Protein AF-A0A8J3SSI9-F1 (afdb_monomer)

Secondary structure (DSSP, 8-state):
--HHHHHHHHHHHHHHH-----HHHHHHHHHHHTTS-HHHHHHHHHHHHHH--SPP-HHHHHHHHHHHHHHHHHHSPPPPP-TT-HHHHHHHHHHHHHHHHTT-S---TTSS-TT-PPPHHHHHHH----HHHHHHHTS----TTT-PPTTPPPB-TTSPBPSS-SS-HHHHHHHHHHHHT-

Structure (mmCIF, N/CA/C/O backbone):
data_AF-A0A8J3SSI9-F1
#
_entry.id   AF-A0A8J3SSI9-F1
#
loop_
_atom_site.group_PDB
_atom_site.id
_atom_site.type_symbol
_atom_site.label_atom_id
_atom_site.label_alt_id
_atom_site.label_comp_id
_atom_site.label_asym_id
_atom_site.label_entity_id
_atom_site.label_seq_id
_atom_site.pdbx_PDB_ins_code
_atom_site.Cartn_x
_atom_site.Cartn_y
_atom_site.Cartn_z
_atom_site.occupancy
_atom_site.B_iso_or_equiv
_atom_site.auth_seq_id
_atom_site.auth_comp_id
_atom_site.auth_asym_id
_atom_site.auth_atom_id
_atom_site.pdbx_PDB_model_num
ATOM 1 N N . MET A 1 1 ? 4.400 -6.099 3.832 1.00 95.19 1 MET A N 1
ATOM 2 C CA . MET A 1 1 ? 4.621 -5.031 4.823 1.00 95.19 1 MET A CA 1
ATOM 3 C C . MET A 1 1 ? 5.329 -5.614 6.036 1.00 95.19 1 MET A C 1
ATOM 5 O O . MET A 1 1 ? 5.269 -6.827 6.204 1.00 95.19 1 MET A O 1
ATOM 9 N N . THR A 1 2 ? 6.010 -4.805 6.843 1.00 98.06 2 THR A N 1
ATOM 10 C CA . THR A 1 2 ? 6.644 -5.235 8.101 1.00 98.06 2 THR A CA 1
ATOM 11 C C . THR A 1 2 ? 5.619 -5.375 9.235 1.00 98.06 2 THR A C 1
ATOM 13 O O . THR A 1 2 ? 4.424 -5.106 9.054 1.00 98.06 2 THR A O 1
ATOM 16 N N . ILE A 1 3 ? 6.063 -5.849 10.404 1.00 97.38 3 ILE A N 1
ATOM 17 C CA . ILE A 1 3 ? 5.213 -5.930 11.602 1.00 97.38 3 ILE A CA 1
ATOM 18 C C . ILE A 1 3 ? 4.846 -4.519 12.076 1.00 97.38 3 ILE A C 1
ATOM 20 O O . ILE A 1 3 ? 3.685 -4.267 12.385 1.00 97.38 3 ILE A O 1
ATOM 24 N N . GLU A 1 4 ? 5.799 -3.590 12.051 1.00 98.00 4 GLU A N 1
ATOM 25 C CA . GLU A 1 4 ? 5.615 -2.181 12.417 1.00 98.00 4 GLU A CA 1
ATOM 26 C C . GLU A 1 4 ? 4.606 -1.508 11.483 1.00 98.00 4 GLU A C 1
ATOM 28 O O . GLU A 1 4 ? 3.626 -0.934 11.944 1.00 98.00 4 GLU A O 1
ATOM 33 N N . GLU A 1 5 ? 4.757 -1.700 10.169 1.00 98.00 5 GLU A N 1
ATOM 34 C CA . GLU A 1 5 ? 3.785 -1.216 9.183 1.00 98.00 5 GLU A CA 1
ATOM 35 C C . GLU A 1 5 ? 2.385 -1.814 9.420 1.00 98.00 5 GLU A C 1
ATOM 37 O O . GLU A 1 5 ? 1.370 -1.169 9.169 1.00 98.00 5 GLU A O 1
ATOM 42 N N . THR A 1 6 ? 2.294 -3.045 9.936 1.00 98.62 6 THR A N 1
ATOM 43 C CA . THR A 1 6 ? 0.995 -3.637 10.294 1.00 98.62 6 THR A CA 1
ATOM 44 C C . THR A 1 6 ? 0.398 -2.997 11.547 1.00 98.62 6 THR A C 1
ATOM 46 O O . THR A 1 6 ? -0.817 -2.787 11.611 1.00 98.62 6 THR A O 1
ATOM 49 N N . ALA A 1 7 ? 1.234 -2.667 12.533 1.00 98.31 7 ALA A N 1
ATOM 50 C CA . ALA A 1 7 ? 0.814 -1.915 13.707 1.00 98.31 7 ALA A CA 1
ATOM 51 C C . ALA A 1 7 ? 0.274 -0.533 13.305 1.00 98.31 7 ALA A C 1
ATOM 53 O O . ALA A 1 7 ? -0.787 -0.142 13.791 1.00 98.31 7 ALA A O 1
ATOM 54 N N . ASP A 1 8 ? 0.913 0.143 12.347 1.00 98.56 8 ASP A N 1
ATOM 55 C CA . ASP A 1 8 ? 0.445 1.422 11.801 1.00 98.56 8 ASP A CA 1
ATOM 56 C C . ASP A 1 8 ? -0.929 1.301 11.122 1.00 98.56 8 ASP A C 1
ATOM 58 O O . ASP A 1 8 ? -1.806 2.143 11.325 1.00 98.56 8 ASP A O 1
ATOM 62 N N . ILE A 1 9 ? -1.171 0.225 10.361 1.00 98.56 9 ILE A N 1
ATOM 63 C CA . ILE A 1 9 ? -2.495 -0.055 9.778 1.00 98.56 9 ILE A CA 1
ATOM 64 C C . ILE A 1 9 ? -3.559 -0.232 10.869 1.00 98.56 9 ILE A C 1
ATOM 66 O O . ILE A 1 9 ? -4.674 0.284 10.747 1.00 98.56 9 ILE A O 1
ATOM 70 N N . LEU A 1 10 ? -3.240 -0.953 11.944 1.00 98.50 10 LEU A N 1
ATOM 71 C CA . LEU A 1 10 ? -4.165 -1.150 13.059 1.00 98.50 10 LEU A CA 1
ATOM 72 C C . LEU A 1 10 ? -4.405 0.135 13.857 1.00 98.50 10 LEU A C 1
ATOM 74 O O . LEU A 1 10 ? -5.545 0.386 14.251 1.00 98.50 10 LEU A O 1
ATOM 78 N N . ALA A 1 11 ? -3.374 0.959 14.048 1.00 98.25 11 ALA A N 1
ATOM 79 C CA . ALA A 1 11 ? -3.492 2.279 14.657 1.00 98.25 11 ALA A CA 1
ATOM 80 C C . ALA A 1 11 ? -4.397 3.196 13.821 1.00 98.25 11 ALA A C 1
ATOM 82 O O . ALA A 1 11 ? -5.280 3.858 14.368 1.00 98.25 11 ALA A O 1
ATOM 83 N N . LEU A 1 12 ? -4.260 3.165 12.491 1.00 98.06 12 LEU A N 1
ATOM 84 C CA . LEU A 1 12 ? -5.160 3.868 11.578 1.00 98.06 12 LEU A CA 1
ATOM 85 C C . LEU A 1 12 ? -6.611 3.395 11.742 1.00 98.06 12 LEU A C 1
ATOM 87 O O . LEU A 1 12 ? -7.513 4.220 11.859 1.00 98.06 12 LEU A O 1
ATOM 91 N N . CYS A 1 13 ? -6.847 2.079 11.797 1.00 98.38 13 CYS A N 1
ATOM 92 C CA . CYS A 1 13 ? -8.189 1.535 12.024 1.00 98.38 13 CYS A CA 1
ATOM 93 C C . CYS A 1 13 ? -8.775 1.999 13.367 1.00 98.38 13 CYS A C 1
ATOM 95 O O . CYS A 1 13 ? -9.936 2.401 13.418 1.00 98.38 13 CYS A O 1
ATOM 97 N N . ALA A 1 14 ? -7.965 1.996 14.432 1.00 97.94 14 ALA A N 1
ATOM 98 C CA . ALA A 1 14 ? -8.365 2.472 15.755 1.00 97.94 14 ALA A CA 1
ATOM 99 C C . ALA A 1 14 ? -8.750 3.955 15.770 1.00 97.94 14 ALA A C 1
ATOM 101 O O . ALA A 1 14 ? -9.653 4.332 16.513 1.00 97.94 14 ALA A O 1
ATOM 102 N N . GLY A 1 15 ? -8.144 4.777 14.909 1.00 97.69 15 GLY A N 1
ATOM 103 C CA . GLY A 1 15 ? -8.557 6.166 14.710 1.00 97.69 15 GLY A CA 1
ATOM 104 C C . GLY A 1 15 ? -10.001 6.323 14.210 1.00 97.69 15 GLY A C 1
ATOM 105 O O . GLY A 1 15 ? -10.633 7.332 14.512 1.00 97.69 15 GLY A O 1
ATOM 106 N N . TYR A 1 16 ? -10.542 5.332 13.492 1.00 97.50 16 TYR A N 1
ATOM 107 C CA . TYR A 1 16 ? -11.919 5.350 12.982 1.00 97.50 16 TYR A CA 1
ATOM 108 C C . TYR A 1 16 ? -12.916 4.640 13.901 1.00 97.50 16 TYR A C 1
ATOM 110 O O . TYR A 1 16 ? -14.012 5.145 14.126 1.00 97.50 16 TYR A O 1
ATOM 118 N N . ASP A 1 17 ? -12.555 3.463 14.418 1.00 96.50 17 ASP A N 1
ATOM 119 C CA . ASP A 1 17 ? -13.488 2.573 15.126 1.00 96.50 17 ASP A CA 1
ATOM 120 C C . ASP A 1 17 ? -13.209 2.421 16.625 1.00 96.50 17 ASP A C 1
ATOM 122 O O . ASP A 1 17 ? -13.888 1.652 17.308 1.00 96.50 17 ASP A O 1
ATOM 126 N N . SER A 1 18 ? -12.213 3.144 17.146 1.00 95.75 18 SER A N 1
ATOM 127 C CA . SER A 1 18 ? -11.831 3.122 18.560 1.00 95.75 18 SER A CA 1
ATOM 128 C C . SER A 1 18 ? -11.496 1.721 19.101 1.00 95.75 18 SER A C 1
ATOM 130 O O . SER A 1 18 ? -11.650 1.460 20.298 1.00 95.75 18 SER A O 1
ATOM 132 N N . ARG A 1 19 ? -11.025 0.786 18.257 1.00 95.75 19 ARG A N 1
ATOM 133 C CA . ARG A 1 19 ? -10.530 -0.515 18.733 1.00 95.75 19 ARG A CA 1
ATOM 134 C C . ARG A 1 19 ? -9.319 -0.343 19.647 1.00 95.75 19 ARG A C 1
ATOM 136 O O . ARG A 1 19 ? -8.439 0.478 19.404 1.00 95.75 19 ARG A O 1
ATOM 143 N N . ARG A 1 20 ? -9.230 -1.197 20.666 1.00 96.69 20 ARG A N 1
ATOM 144 C CA . ARG A 1 20 ? -7.997 -1.376 21.441 1.00 96.69 20 ARG A CA 1
ATOM 145 C C . ARG A 1 20 ? -7.125 -2.374 20.693 1.00 96.69 20 ARG A C 1
ATOM 147 O O . ARG A 1 20 ? -7.616 -3.441 20.338 1.00 96.69 20 ARG A O 1
ATOM 154 N N . VAL A 1 21 ? -5.882 -1.994 20.424 1.00 96.44 21 VAL A N 1
ATOM 155 C CA . VAL A 1 21 ? -4.911 -2.810 19.689 1.00 96.44 21 VAL A CA 1
ATOM 156 C C . VAL A 1 21 ? -3.863 -3.309 20.671 1.00 96.44 21 VAL A C 1
ATOM 158 O O . VAL A 1 21 ? -3.209 -2.501 21.330 1.00 96.44 21 VAL A O 1
ATOM 161 N N . GLY A 1 22 ? -3.722 -4.627 20.779 1.00 96.94 22 GLY A N 1
ATOM 162 C CA . GLY A 1 22 ? -2.639 -5.283 21.504 1.00 96.94 22 GLY A CA 1
ATOM 163 C C . GLY A 1 22 ? -1.647 -5.981 20.572 1.00 96.94 22 GLY A C 1
ATOM 164 O O . GLY A 1 22 ? -1.879 -6.134 19.374 1.00 96.94 22 GLY A O 1
ATOM 165 N N . GLU A 1 23 ? -0.545 -6.465 21.142 1.00 97.75 23 GLU A N 1
ATOM 166 C CA . GLU A 1 23 ? 0.505 -7.188 20.408 1.00 97.75 23 GLU A CA 1
ATOM 167 C C . GLU A 1 23 ? -0.035 -8.429 19.675 1.00 97.75 23 GLU A C 1
ATOM 169 O O . GLU A 1 23 ? 0.293 -8.668 18.512 1.00 97.75 23 GLU A O 1
ATOM 174 N N . ALA A 1 24 ? -0.940 -9.175 20.314 1.00 97.88 24 ALA A N 1
ATOM 175 C CA . ALA A 1 24 ? -1.590 -10.332 19.702 1.00 97.88 24 ALA A CA 1
ATOM 176 C C . ALA A 1 24 ? -2.415 -9.956 18.455 1.00 97.88 24 ALA A C 1
ATOM 178 O O . ALA A 1 24 ? -2.402 -10.698 17.470 1.00 97.88 24 ALA A O 1
ATOM 179 N N . ASP A 1 25 ? -3.081 -8.794 18.460 1.00 98.06 25 ASP A N 1
ATOM 180 C CA . ASP A 1 25 ? -3.845 -8.307 17.305 1.00 98.06 25 ASP A CA 1
ATOM 181 C C . ASP A 1 25 ? -2.917 -7.973 16.137 1.00 98.06 25 ASP A C 1
ATOM 183 O O . ASP A 1 25 ? -3.223 -8.314 14.992 1.00 98.06 25 ASP A O 1
ATOM 187 N N . ILE A 1 26 ? -1.769 -7.349 16.428 1.00 98.56 26 ILE A N 1
ATOM 188 C CA . ILE A 1 26 ? -0.752 -6.997 15.431 1.00 98.56 26 ILE A CA 1
ATOM 189 C C . ILE A 1 26 ? -0.215 -8.258 14.763 1.00 98.56 26 ILE A C 1
ATOM 191 O O . ILE A 1 26 ? -0.199 -8.332 13.536 1.00 98.56 26 ILE A O 1
ATOM 195 N N . LEU A 1 27 ? 0.165 -9.276 15.539 1.00 98.50 27 LEU A N 1
ATOM 196 C CA . LEU A 1 27 ? 0.671 -10.537 14.992 1.00 98.50 27 LEU A CA 1
ATOM 197 C C . LEU A 1 27 ? -0.391 -11.268 14.158 1.00 98.50 27 LEU A C 1
ATOM 199 O O . LEU A 1 27 ? -0.089 -11.765 13.069 1.00 98.50 27 LEU A O 1
ATOM 203 N N . ALA A 1 28 ? -1.643 -11.294 14.625 1.00 98.44 28 ALA A N 1
ATOM 204 C CA . ALA A 1 28 ? -2.750 -11.907 13.894 1.00 98.44 28 ALA A CA 1
ATOM 205 C C . ALA A 1 28 ? -3.027 -11.187 12.564 1.00 98.44 28 ALA A C 1
ATOM 207 O O . ALA A 1 28 ? -3.162 -11.830 11.519 1.00 98.44 28 ALA A O 1
ATOM 208 N N . TRP A 1 29 ? -3.059 -9.852 12.575 1.00 98.44 29 TRP A N 1
ATOM 209 C CA . TRP A 1 29 ? -3.210 -9.052 11.361 1.00 98.44 29 TRP A CA 1
ATOM 210 C C . TRP A 1 29 ? -2.020 -9.219 10.426 1.00 98.44 29 TRP A C 1
ATOM 212 O O . TRP A 1 29 ? -2.213 -9.433 9.231 1.00 98.44 29 TRP A O 1
ATOM 222 N N . HIS A 1 30 ? -0.799 -9.206 10.953 1.00 98.62 30 HIS A N 1
ATOM 223 C CA . HIS A 1 30 ? 0.406 -9.348 10.146 1.00 98.62 30 HIS A CA 1
ATOM 224 C C . HIS A 1 30 ? 0.433 -10.700 9.444 1.00 98.62 30 HIS A C 1
ATOM 226 O O . HIS A 1 30 ? 0.766 -10.793 8.264 1.00 98.62 30 HIS A O 1
ATOM 232 N N . ARG A 1 31 ? -0.034 -11.757 10.113 1.00 98.38 31 ARG A N 1
ATOM 233 C CA . ARG A 1 31 ? -0.185 -13.061 9.471 1.00 98.38 31 ARG A CA 1
ATOM 234 C C . ARG A 1 31 ? -1.196 -13.045 8.319 1.00 98.38 31 ARG A C 1
ATOM 236 O O . ARG A 1 31 ? -1.022 -13.797 7.363 1.00 98.38 31 ARG A O 1
ATOM 243 N N . ALA A 1 32 ? -2.233 -12.214 8.406 1.00 98.25 32 ALA A N 1
ATOM 244 C CA . ALA A 1 32 ? -3.320 -12.153 7.433 1.00 98.25 32 ALA A CA 1
ATOM 245 C C . ALA A 1 32 ? -3.060 -11.211 6.243 1.00 98.25 32 ALA A C 1
ATOM 247 O O . ALA A 1 32 ? -3.559 -11.479 5.148 1.00 98.25 32 ALA A O 1
ATOM 248 N N . ILE A 1 33 ? -2.332 -10.106 6.443 1.00 98.12 33 ILE A N 1
ATOM 249 C CA . ILE A 1 33 ? -2.105 -9.065 5.419 1.00 98.12 33 ILE A CA 1
ATOM 250 C C . ILE A 1 33 ? -0.631 -8.693 5.216 1.00 98.12 33 ILE A C 1
ATOM 252 O O . ILE A 1 33 ? -0.334 -7.823 4.401 1.00 98.12 33 ILE A O 1
ATOM 256 N N . GLY A 1 34 ? 0.301 -9.341 5.917 1.00 97.31 34 GLY A N 1
ATOM 257 C CA . GLY A 1 34 ? 1.737 -9.049 5.858 1.00 97.31 34 GLY A CA 1
ATOM 258 C C . GLY A 1 34 ? 2.357 -9.222 4.469 1.00 97.31 34 GLY A C 1
ATOM 259 O O . GLY A 1 34 ? 3.357 -8.581 4.158 1.00 97.31 34 GLY A O 1
ATOM 260 N N . ASP A 1 35 ? 1.745 -10.022 3.595 1.00 96.75 35 ASP A N 1
ATOM 261 C CA . ASP A 1 35 ? 2.135 -10.194 2.190 1.00 96.75 35 ASP A CA 1
ATOM 262 C C . ASP A 1 35 ? 1.772 -8.993 1.299 1.00 96.75 35 ASP A C 1
ATOM 264 O O . ASP A 1 35 ? 2.303 -8.858 0.196 1.00 96.75 35 ASP A O 1
ATOM 268 N N . LEU A 1 36 ? 0.880 -8.109 1.753 1.00 96.38 36 LEU A N 1
ATOM 269 C CA . LEU A 1 36 ? 0.450 -6.942 0.987 1.00 96.38 36 LEU A CA 1
ATOM 270 C C . LEU A 1 36 ? 1.471 -5.800 1.083 1.00 96.38 36 LEU A C 1
ATOM 272 O O . LEU A 1 36 ? 2.256 -5.687 2.031 1.00 96.38 36 LEU A O 1
ATOM 276 N N . LEU A 1 37 ? 1.437 -4.908 0.092 1.00 94.19 37 LEU A N 1
ATOM 277 C CA . LEU A 1 37 ? 2.163 -3.642 0.156 1.00 94.19 37 LEU A CA 1
ATOM 278 C C . LEU A 1 37 ? 1.475 -2.712 1.161 1.00 94.19 37 LEU A C 1
ATOM 280 O O . LEU A 1 37 ? 0.250 -2.578 1.123 1.00 94.19 37 LEU A O 1
ATOM 284 N N . PHE A 1 38 ? 2.261 -2.049 2.015 1.00 95.94 38 PHE A N 1
ATOM 285 C CA . PHE A 1 38 ? 1.754 -1.137 3.046 1.00 95.94 38 PHE A CA 1
ATOM 286 C C . PHE A 1 38 ? 0.808 -0.079 2.466 1.00 95.94 38 PHE A C 1
ATOM 288 O O . PHE A 1 38 ? -0.331 0.035 2.910 1.00 95.94 38 PHE A O 1
ATOM 295 N N . GLU A 1 39 ? 1.214 0.595 1.386 1.00 93.56 39 GLU A N 1
ATOM 296 C CA . GLU A 1 39 ? 0.392 1.621 0.730 1.00 93.56 39 GLU A CA 1
ATOM 297 C C . GLU A 1 39 ? -0.957 1.097 0.223 1.00 93.56 39 GLU A C 1
ATOM 299 O O . GLU A 1 39 ? -1.967 1.789 0.320 1.00 93.56 39 GLU A O 1
ATOM 304 N N . GLN A 1 40 ? -1.004 -0.141 -0.282 1.00 94.25 40 GLN A N 1
ATOM 305 C CA . GLN A 1 40 ? -2.256 -0.737 -0.755 1.00 94.25 40 GLN A CA 1
ATOM 306 C C . GLN A 1 40 ? -3.193 -1.055 0.411 1.00 94.25 40 GLN A C 1
ATOM 308 O O . GLN A 1 40 ? -4.395 -0.819 0.313 1.00 94.25 40 GLN A O 1
ATOM 313 N N . ALA A 1 41 ? -2.652 -1.568 1.517 1.00 97.88 41 ALA A N 1
ATOM 314 C CA . ALA A 1 41 ? -3.438 -1.827 2.716 1.00 97.88 41 ALA A CA 1
ATOM 315 C C . ALA A 1 41 ? -3.944 -0.525 3.354 1.00 97.88 41 ALA A C 1
ATOM 317 O O . ALA A 1 41 ? -5.109 -0.448 3.738 1.00 97.88 41 ALA A O 1
ATOM 318 N N . ARG A 1 42 ? -3.101 0.513 3.400 1.00 98.12 42 ARG A N 1
ATOM 319 C CA . ARG A 1 42 ? -3.446 1.844 3.908 1.00 98.12 42 ARG A CA 1
ATOM 320 C C . ARG A 1 42 ? -4.589 2.470 3.105 1.00 98.12 42 ARG A C 1
ATOM 322 O O . ARG A 1 42 ? -5.588 2.891 3.681 1.00 98.12 42 ARG A O 1
ATOM 329 N N . GLU A 1 43 ? -4.484 2.458 1.778 1.00 96.62 43 GLU A N 1
ATOM 330 C CA . GLU A 1 43 ? -5.537 2.954 0.886 1.00 96.62 43 GLU A CA 1
ATOM 331 C C . GLU A 1 43 ? -6.839 2.149 1.020 1.00 96.62 43 GLU A C 1
ATOM 333 O O . GLU A 1 43 ? -7.921 2.726 1.066 1.00 96.62 43 GLU A O 1
ATOM 338 N N . ALA A 1 44 ? -6.754 0.822 1.168 1.00 97.44 44 ALA A N 1
ATOM 339 C CA . ALA A 1 44 ? -7.927 -0.019 1.396 1.00 97.44 44 ALA A CA 1
ATOM 340 C C . ALA A 1 44 ? -8.681 0.342 2.692 1.00 97.44 44 ALA A C 1
ATOM 342 O O . ALA A 1 44 ? -9.913 0.279 2.716 1.00 97.44 44 ALA A O 1
ATOM 343 N N . VAL A 1 45 ? -7.968 0.739 3.755 1.00 97.88 45 VAL A N 1
ATOM 344 C CA . VAL A 1 45 ? -8.578 1.233 5.002 1.00 97.88 45 VAL A CA 1
ATOM 345 C C . VAL A 1 45 ? -9.277 2.577 4.774 1.00 97.88 45 VAL A C 1
ATOM 347 O O . VAL A 1 45 ? -10.424 2.737 5.194 1.00 97.88 45 VAL A O 1
ATOM 350 N N . PHE A 1 46 ? -8.650 3.514 4.056 1.00 97.50 46 PHE A N 1
ATOM 351 C CA . PHE A 1 46 ? -9.281 4.798 3.725 1.00 97.50 46 PHE A CA 1
ATOM 352 C C . PHE A 1 46 ? -10.523 4.643 2.848 1.00 97.50 46 PHE A C 1
ATOM 354 O O . PHE A 1 46 ? -11.567 5.224 3.152 1.00 97.50 46 PHE A O 1
ATOM 361 N N . GLU A 1 47 ? -10.444 3.838 1.785 1.00 95.94 47 GLU A N 1
ATOM 362 C CA . GLU A 1 47 ? -11.585 3.561 0.907 1.00 95.94 47 GLU A CA 1
ATOM 363 C C . GLU A 1 47 ? -12.725 2.900 1.695 1.00 95.94 47 GLU A C 1
ATOM 365 O O . GLU A 1 47 ? -13.895 3.194 1.441 1.00 95.94 47 GLU A O 1
ATOM 370 N N . HIS A 1 48 ? -12.413 2.033 2.669 1.00 97.88 48 HIS A N 1
ATOM 371 C CA . HIS A 1 48 ? -13.425 1.449 3.546 1.00 97.88 48 HIS A CA 1
ATOM 372 C C . HIS A 1 48 ? -14.141 2.526 4.356 1.00 97.88 48 HIS A C 1
ATOM 374 O O . HIS A 1 48 ? -15.345 2.691 4.187 1.00 97.88 48 HIS A O 1
ATOM 380 N N . TYR A 1 49 ? -13.422 3.282 5.185 1.00 97.06 49 TYR A N 1
ATOM 381 C CA . TYR A 1 49 ? -14.051 4.234 6.108 1.00 97.06 49 TYR A CA 1
ATOM 382 C C . TYR A 1 49 ? -14.634 5.478 5.428 1.00 97.06 49 TYR A C 1
ATOM 384 O O . TYR A 1 49 ? -15.449 6.181 6.017 1.00 97.06 49 TYR A O 1
ATOM 392 N N . THR A 1 50 ? -14.292 5.718 4.162 1.00 96.94 50 THR A N 1
ATOM 393 C CA . THR A 1 50 ? -14.966 6.724 3.329 1.00 96.94 50 THR A CA 1
ATOM 394 C C . THR A 1 50 ? -16.364 6.267 2.893 1.00 96.94 50 THR A C 1
ATOM 396 O O . THR A 1 50 ? -17.262 7.090 2.740 1.00 96.94 50 THR A O 1
ATOM 399 N N . ASN A 1 51 ? -16.568 4.961 2.684 1.00 94.69 51 ASN A N 1
ATOM 400 C CA . ASN A 1 51 ? -17.784 4.411 2.069 1.00 94.69 51 ASN A CA 1
ATOM 401 C C . ASN A 1 51 ? -18.603 3.504 3.003 1.00 94.69 51 ASN A C 1
ATOM 403 O O . ASN A 1 51 ? -19.673 3.032 2.624 1.00 94.69 51 ASN A O 1
ATOM 407 N N . SER A 1 52 ? -18.098 3.220 4.199 1.00 95.56 52 SER A N 1
ATOM 408 C CA . SER A 1 52 ? -18.667 2.275 5.154 1.00 95.56 52 SER A CA 1
ATOM 409 C C . SER A 1 52 ? -18.510 2.805 6.572 1.00 95.56 52 SER A C 1
ATOM 411 O O . SER A 1 52 ? -17.508 3.434 6.906 1.00 95.56 52 SER A O 1
ATOM 413 N N . ARG A 1 53 ? -19.507 2.516 7.410 1.00 94.50 53 ARG A N 1
ATOM 414 C CA . ARG A 1 53 ? -19.459 2.750 8.861 1.00 94.50 53 ARG A CA 1
ATOM 415 C C . ARG A 1 53 ? -19.098 1.492 9.648 1.00 94.50 53 ARG A C 1
ATOM 417 O O . ARG A 1 53 ? -18.891 1.576 10.853 1.00 94.50 53 ARG A O 1
ATOM 424 N N . GLU A 1 54 ? -19.069 0.343 8.981 1.00 97.06 54 GLU A N 1
ATOM 425 C CA . GLU A 1 54 ? -18.743 -0.929 9.611 1.00 97.06 54 GLU A CA 1
ATOM 426 C C . GLU A 1 54 ? -17.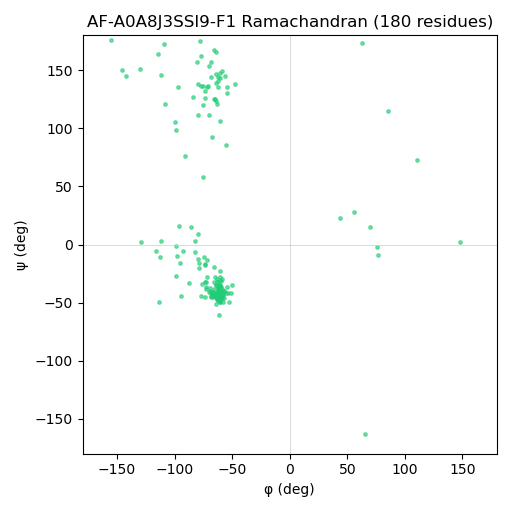278 -0.979 10.028 1.00 97.06 54 GLU A C 1
ATOM 428 O O . GLU A 1 54 ? -16.420 -0.279 9.493 1.00 97.06 54 GLU A O 1
ATOM 433 N N . ARG A 1 55 ? -16.984 -1.842 10.995 1.00 97.56 55 ARG A N 1
ATOM 434 C CA . ARG A 1 55 ? -15.612 -2.090 11.423 1.00 97.56 55 ARG A CA 1
ATOM 435 C C . ARG A 1 55 ? -14.879 -2.926 10.372 1.00 97.56 55 ARG A C 1
ATOM 437 O O . ARG A 1 55 ? -15.311 -4.031 10.058 1.00 97.56 55 ARG A O 1
ATOM 444 N N . ILE A 1 56 ? -13.724 -2.453 9.899 1.00 98.06 56 ILE A N 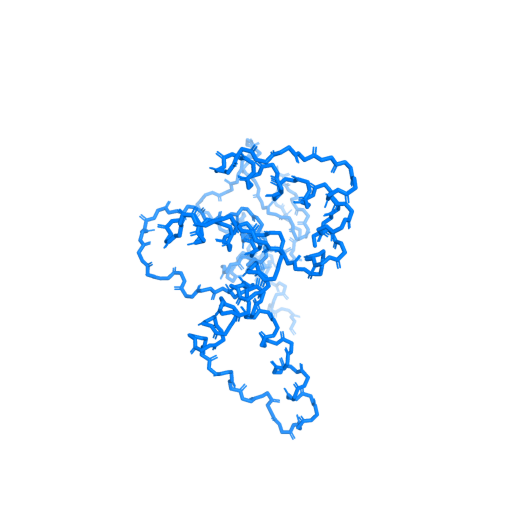1
ATOM 445 C CA . ILE A 1 56 ? -12.923 -3.181 8.903 1.00 98.06 56 ILE A CA 1
ATOM 446 C C . ILE A 1 56 ? -12.170 -4.382 9.503 1.00 98.06 56 ILE A C 1
ATOM 448 O O . ILE A 1 56 ? -11.524 -4.275 10.553 1.00 98.06 56 ILE A O 1
ATOM 452 N N . MET A 1 57 ? -12.180 -5.514 8.801 1.00 98.06 57 MET A N 1
ATOM 453 C CA . MET A 1 57 ? -11.448 -6.735 9.150 1.00 98.06 57 MET A CA 1
ATOM 454 C C . MET A 1 57 ? -10.346 -7.055 8.118 1.00 98.06 57 MET A C 1
ATOM 456 O O . MET A 1 57 ? -10.379 -6.544 6.996 1.00 98.06 57 MET A O 1
ATOM 460 N N . PRO A 1 58 ? -9.365 -7.932 8.433 1.00 98.19 58 PRO A N 1
ATOM 461 C CA . PRO A 1 58 ? -8.284 -8.271 7.497 1.00 98.19 58 PRO A CA 1
ATOM 462 C C . PRO A 1 58 ? -8.774 -8.770 6.130 1.00 98.19 58 PRO A C 1
ATOM 464 O O . PRO A 1 58 ? -8.188 -8.454 5.094 1.00 98.19 58 PRO A O 1
ATOM 467 N N . ALA A 1 59 ? -9.872 -9.532 6.111 1.00 98.31 59 ALA A N 1
ATOM 468 C CA . ALA A 1 59 ? -10.473 -10.042 4.880 1.00 98.31 59 ALA A CA 1
ATOM 469 C C . ALA A 1 59 ? -10.990 -8.916 3.965 1.00 98.31 59 ALA A C 1
ATOM 471 O O . ALA A 1 59 ? -10.867 -9.012 2.739 1.00 98.31 59 ALA A O 1
ATOM 472 N N . ASP A 1 60 ? -11.498 -7.824 4.542 1.00 98.31 60 ASP A N 1
ATOM 473 C CA . ASP A 1 60 ? -11.958 -6.656 3.788 1.00 98.31 60 ASP A CA 1
ATOM 474 C C . ASP A 1 60 ? -10.783 -5.937 3.130 1.00 98.31 60 ASP A C 1
ATOM 476 O O . ASP A 1 60 ? -10.861 -5.573 1.956 1.00 98.31 60 ASP A O 1
ATOM 480 N N . VAL A 1 61 ? -9.665 -5.798 3.854 1.00 98.19 61 VAL A N 1
ATOM 481 C CA . VAL A 1 61 ? -8.421 -5.230 3.315 1.00 98.19 61 VAL A CA 1
ATOM 482 C C . VAL A 1 61 ? -7.954 -6.046 2.110 1.00 98.19 61 VAL A C 1
ATOM 484 O O . VAL A 1 61 ? -7.732 -5.482 1.038 1.00 98.19 61 VAL A O 1
ATOM 487 N N . ARG A 1 62 ? -7.882 -7.382 2.225 1.00 97.88 62 ARG A N 1
ATOM 488 C CA . ARG A 1 62 ? -7.494 -8.254 1.096 1.00 97.88 62 ARG A CA 1
ATOM 489 C C . ARG A 1 62 ? -8.434 -8.098 -0.097 1.00 97.88 62 ARG A C 1
ATOM 491 O O . ARG A 1 62 ? -7.974 -8.001 -1.235 1.00 97.88 62 ARG A O 1
ATOM 498 N N . THR A 1 63 ? -9.740 -8.072 0.160 1.00 97.88 63 THR A N 1
ATOM 499 C CA . THR A 1 63 ? -10.764 -7.933 -0.883 1.00 97.88 63 THR A CA 1
ATOM 500 C C . THR A 1 63 ? -10.598 -6.619 -1.637 1.00 97.88 63 THR A C 1
ATOM 502 O O . THR A 1 63 ? -10.568 -6.610 -2.868 1.00 97.88 63 THR A O 1
ATOM 505 N N . ARG A 1 64 ? -10.402 -5.516 -0.916 1.00 96.88 64 ARG A N 1
ATOM 506 C CA . ARG A 1 64 ? -10.205 -4.187 -1.503 1.00 96.88 64 ARG A CA 1
ATOM 507 C C . ARG A 1 64 ? -8.901 -4.091 -2.279 1.00 96.88 64 ARG A C 1
ATOM 509 O O . ARG A 1 64 ? -8.927 -3.675 -3.432 1.00 96.88 64 ARG A O 1
ATOM 516 N N . VAL A 1 65 ? -7.792 -4.592 -1.735 1.00 96.56 65 VAL A N 1
ATOM 517 C CA . VAL A 1 65 ? -6.514 -4.636 -2.466 1.00 96.56 65 VAL A CA 1
ATOM 518 C C . VAL A 1 65 ? -6.633 -5.467 -3.745 1.00 96.56 65 VAL A C 1
ATOM 520 O O . VAL A 1 65 ? -6.138 -5.052 -4.792 1.00 96.56 65 VAL A O 1
ATOM 523 N N . LYS A 1 66 ? -7.349 -6.597 -3.721 1.00 95.94 66 LYS A N 1
ATOM 524 C CA . LYS A 1 66 ? -7.626 -7.384 -4.934 1.00 95.94 66 LYS A CA 1
ATOM 525 C C . LYS A 1 66 ? -8.386 -6.563 -5.982 1.00 95.94 66 LYS A C 1
ATOM 527 O O . LYS A 1 66 ? -8.016 -6.595 -7.155 1.00 95.94 66 LYS A O 1
ATOM 532 N N . ILE A 1 67 ? -9.404 -5.806 -5.569 1.00 93.81 67 ILE A N 1
ATOM 533 C CA . ILE A 1 67 ? -10.163 -4.911 -6.455 1.00 93.81 67 ILE A CA 1
ATOM 534 C C . ILE A 1 67 ? -9.261 -3.797 -7.007 1.00 93.81 67 ILE A C 1
ATOM 536 O O . ILE A 1 67 ? -9.281 -3.538 -8.209 1.00 93.81 67 ILE A O 1
ATOM 540 N N . MET A 1 68 ? -8.433 -3.166 -6.170 1.00 90.94 68 MET A N 1
ATOM 541 C CA . MET A 1 68 ? -7.482 -2.130 -6.590 1.00 90.94 68 MET A CA 1
ATOM 542 C C . MET A 1 68 ? -6.507 -2.657 -7.646 1.00 90.94 68 MET A C 1
ATOM 544 O O . MET A 1 68 ? -6.317 -2.018 -8.680 1.00 90.94 68 MET A O 1
ATOM 548 N N . ARG A 1 69 ? -5.937 -3.847 -7.423 1.00 91.94 69 ARG A N 1
ATOM 549 C CA . ARG A 1 69 ? -5.026 -4.507 -8.367 1.00 91.94 69 ARG A CA 1
ATOM 550 C C . ARG A 1 69 ? -5.709 -4.815 -9.695 1.00 91.94 69 ARG A C 1
ATOM 552 O O . ARG A 1 69 ? -5.143 -4.535 -10.746 1.00 91.94 69 ARG A O 1
ATOM 559 N N . ALA A 1 70 ? -6.936 -5.337 -9.658 1.00 88.50 70 ALA A N 1
ATOM 560 C CA . ALA A 1 70 ? -7.714 -5.600 -10.866 1.00 88.50 70 ALA A CA 1
ATOM 561 C C . ALA A 1 70 ? -7.981 -4.311 -11.661 1.00 88.50 70 ALA A C 1
ATOM 563 O O . ALA A 1 70 ? -7.691 -4.266 -12.854 1.00 88.50 70 ALA A O 1
ATOM 564 N N . ARG A 1 71 ? -8.420 -3.236 -10.986 1.00 87.81 71 ARG A N 1
ATOM 565 C CA . ARG A 1 71 ? -8.631 -1.909 -11.596 1.00 87.81 71 ARG A CA 1
ATOM 566 C C . ARG A 1 71 ? -7.347 -1.353 -12.226 1.00 87.81 71 ARG A C 1
ATOM 568 O O . ARG A 1 71 ? -7.408 -0.704 -13.265 1.00 87.81 71 ARG A O 1
ATOM 575 N N . GLN A 1 72 ? -6.189 -1.569 -11.601 1.00 84.44 72 GLN A N 1
ATOM 576 C CA . GLN A 1 72 ? -4.897 -1.125 -12.139 1.00 84.44 72 GLN A CA 1
ATOM 577 C C . GLN A 1 72 ? -4.510 -1.897 -13.402 1.00 84.44 72 GLN A C 1
ATOM 579 O O . GLN A 1 72 ? -4.111 -1.281 -14.386 1.00 84.44 72 GLN A O 1
ATOM 584 N N . ILE A 1 73 ? -4.670 -3.223 -13.390 1.00 85.00 73 ILE A N 1
ATOM 585 C CA . ILE A 1 73 ? -4.395 -4.075 -14.553 1.00 85.00 73 ILE A CA 1
ATOM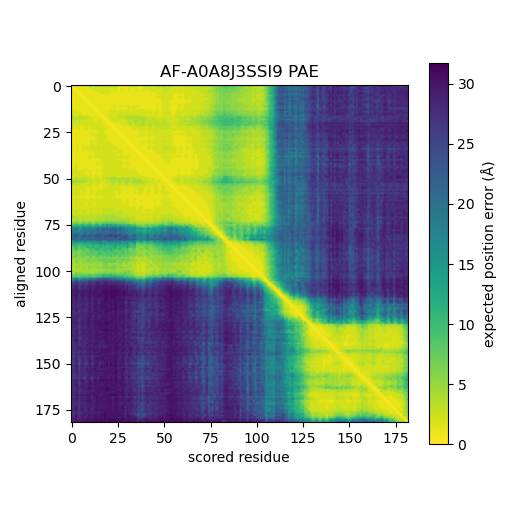 586 C C . ILE A 1 73 ? -5.319 -3.715 -15.720 1.00 85.00 73 ILE A C 1
ATOM 588 O O . ILE A 1 73 ? -4.841 -3.562 -16.838 1.00 85.00 73 ILE A O 1
ATOM 592 N N . GLU A 1 74 ? -6.613 -3.529 -15.462 1.00 83.62 74 GLU A N 1
ATOM 593 C CA . GLU A 1 74 ? -7.607 -3.176 -16.482 1.00 83.62 74 GLU A CA 1
ATOM 594 C C . GLU A 1 74 ? -7.311 -1.828 -17.158 1.00 83.62 74 GLU A C 1
ATOM 596 O O . GLU A 1 74 ? -7.492 -1.677 -18.363 1.00 83.62 74 GLU A O 1
ATOM 601 N N . ARG A 1 75 ? -6.820 -0.842 -16.396 1.00 80.94 75 ARG A N 1
ATOM 602 C CA . ARG A 1 75 ? -6.472 0.492 -16.915 1.00 80.94 75 ARG A CA 1
ATOM 603 C C . ARG A 1 75 ? -5.125 0.538 -17.633 1.00 80.94 75 ARG A C 1
ATOM 605 O O . ARG A 1 75 ? -4.832 1.532 -18.298 1.00 80.94 75 ARG A O 1
ATOM 612 N N . ALA A 1 76 ? -4.279 -0.472 -17.456 1.00 77.00 76 ALA A N 1
ATOM 613 C CA . ALA A 1 76 ? -2.945 -0.470 -18.024 1.00 77.00 76 ALA A CA 1
ATOM 614 C C . ALA A 1 76 ? -2.979 -0.854 -19.513 1.00 77.00 76 ALA A C 1
ATOM 616 O O . ALA A 1 76 ? -3.674 -1.795 -19.897 1.00 77.00 76 ALA A O 1
ATOM 617 N N . PRO A 1 77 ? -2.198 -0.174 -20.373 1.00 70.38 77 PRO A N 1
ATOM 618 C CA . PRO A 1 77 ? -2.082 -0.573 -21.769 1.00 70.38 77 PRO A CA 1
ATOM 619 C C . PRO A 1 77 ? -1.474 -1.978 -21.871 1.00 70.38 77 PRO A C 1
ATOM 621 O O . PRO A 1 77 ? -0.478 -2.283 -21.205 1.00 70.38 77 PRO A O 1
ATOM 624 N N . ILE A 1 78 ? -2.055 -2.820 -22.731 1.00 66.06 78 ILE A N 1
ATOM 625 C CA . ILE A 1 78 ? -1.537 -4.164 -23.005 1.00 66.06 78 ILE A CA 1
ATOM 626 C C . ILE A 1 78 ? -0.151 -4.019 -23.650 1.00 66.06 78 ILE A C 1
ATOM 628 O O . ILE A 1 78 ? -0.016 -3.338 -24.670 1.00 66.06 78 ILE A O 1
ATOM 632 N N . PRO A 1 79 ? 0.901 -4.627 -23.077 1.00 63.91 79 PRO A N 1
ATOM 633 C CA . PRO A 1 79 ? 2.239 -4.504 -23.627 1.00 63.91 79 PRO A CA 1
ATOM 634 C C . PRO A 1 79 ? 2.364 -5.278 -24.943 1.00 63.91 79 PRO A C 1
ATOM 636 O O . PRO A 1 79 ? 1.950 -6.434 -25.041 1.00 63.91 79 PRO A O 1
ATOM 639 N N . ALA A 1 80 ? 3.010 -4.653 -25.929 1.00 66.94 80 ALA A N 1
ATOM 640 C CA . ALA A 1 80 ? 3.380 -5.316 -27.173 1.00 66.94 80 ALA A CA 1
ATOM 641 C C . ALA A 1 80 ? 4.331 -6.504 -26.910 1.00 66.94 80 ALA A C 1
ATOM 643 O O . ALA A 1 80 ? 5.133 -6.446 -25.964 1.00 66.94 80 ALA A O 1
ATOM 644 N N . PRO A 1 81 ? 4.257 -7.570 -27.727 1.00 68.81 81 PRO A N 1
ATOM 645 C CA . PRO A 1 81 ? 5.135 -8.721 -27.597 1.00 68.81 81 PRO A CA 1
ATOM 646 C C . PRO A 1 81 ? 6.608 -8.378 -27.817 1.00 68.81 81 PRO A C 1
ATOM 648 O O . PRO A 1 81 ? 6.965 -7.565 -28.667 1.00 68.81 81 PRO A O 1
ATOM 651 N N . SER A 1 82 ? 7.469 -8.999 -27.012 1.00 61.69 82 SER A N 1
ATOM 652 C CA . SER A 1 82 ? 8.923 -8.842 -27.058 1.00 61.69 82 SER A CA 1
ATOM 653 C C . SER A 1 82 ? 9.539 -9.895 -27.992 1.00 61.69 82 SER A C 1
ATOM 655 O O . SER A 1 82 ? 10.098 -10.886 -27.523 1.00 61.69 82 SER A O 1
ATOM 657 N N . GLY A 1 83 ? 9.419 -9.698 -29.307 1.00 69.38 83 GLY A N 1
ATOM 658 C CA . GLY A 1 83 ? 9.979 -10.612 -30.316 1.00 69.38 83 GLY A CA 1
ATOM 659 C C . GLY A 1 83 ? 9.345 -12.013 -30.338 1.00 69.38 83 GLY A C 1
ATOM 660 O O . GLY A 1 83 ? 8.269 -12.221 -29.779 1.00 69.38 83 GLY A O 1
ATOM 661 N N . ASP A 1 84 ? 10.036 -12.967 -30.972 1.00 76.44 84 ASP A N 1
ATOM 662 C CA . ASP A 1 84 ? 9.492 -14.287 -31.347 1.00 76.44 84 ASP A CA 1
ATOM 663 C C . ASP A 1 84 ? 9.797 -15.430 -30.352 1.00 76.44 84 ASP A C 1
ATOM 665 O O . ASP A 1 84 ? 9.644 -16.599 -30.695 1.00 76.44 84 ASP A O 1
ATOM 669 N N . ASP A 1 85 ? 10.223 -15.135 -29.115 1.00 83.00 85 ASP A N 1
ATOM 670 C CA . ASP A 1 85 ? 10.427 -16.150 -28.061 1.00 83.00 85 ASP A CA 1
ATOM 671 C C . ASP A 1 85 ? 9.228 -16.181 -27.087 1.00 83.00 85 ASP A C 1
ATOM 673 O O . ASP A 1 85 ? 9.106 -15.298 -26.223 1.00 83.00 85 ASP A O 1
ATOM 677 N N . PRO A 1 86 ? 8.352 -17.207 -27.155 1.00 82.31 86 PRO A N 1
ATOM 678 C CA . PRO A 1 86 ? 7.149 -17.275 -26.329 1.00 82.31 86 PRO A CA 1
ATOM 679 C C . PRO A 1 86 ? 7.433 -17.421 -24.828 1.00 82.31 86 PRO A C 1
ATOM 681 O O . PRO A 1 86 ? 6.664 -16.923 -24.000 1.00 82.31 86 PRO A O 1
ATOM 684 N N . VAL A 1 87 ? 8.522 -18.099 -24.448 1.00 85.88 87 VAL A N 1
ATOM 685 C CA . VAL A 1 87 ? 8.865 -18.342 -23.036 1.00 85.88 87 VAL A CA 1
ATOM 686 C C . VAL A 1 87 ? 9.365 -17.051 -22.405 1.00 85.88 87 VAL A C 1
ATOM 688 O O . VAL A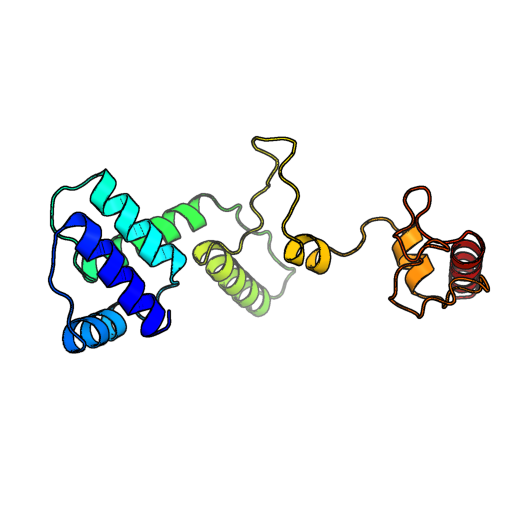 1 87 ? 8.922 -16.668 -21.314 1.00 85.88 87 VAL A O 1
ATOM 691 N N . ARG A 1 88 ? 10.245 -16.344 -23.117 1.00 83.50 88 ARG A N 1
ATOM 692 C CA . ARG A 1 88 ? 10.733 -15.031 -22.701 1.00 83.50 88 ARG A CA 1
ATOM 693 C C . ARG A 1 88 ? 9.600 -14.018 -22.620 1.00 83.50 88 ARG A C 1
ATOM 695 O O . ARG A 1 88 ? 9.454 -13.370 -21.582 1.00 83.50 88 ARG A O 1
ATOM 702 N N . TYR A 1 89 ? 8.758 -13.944 -23.650 1.00 80.38 89 TYR A N 1
ATOM 703 C CA . TYR A 1 89 ? 7.614 -13.036 -23.664 1.00 80.38 89 TYR A CA 1
ATOM 704 C C . TYR A 1 89 ? 6.681 -13.274 -22.475 1.00 80.38 89 TYR A C 1
ATOM 706 O O . TYR A 1 89 ? 6.318 -12.330 -21.772 1.00 80.38 89 TYR A O 1
ATOM 714 N N . ARG A 1 90 ? 6.350 -14.536 -22.173 1.00 86.69 90 ARG A N 1
ATOM 715 C CA . ARG A 1 90 ? 5.503 -14.877 -21.022 1.00 86.69 90 ARG A CA 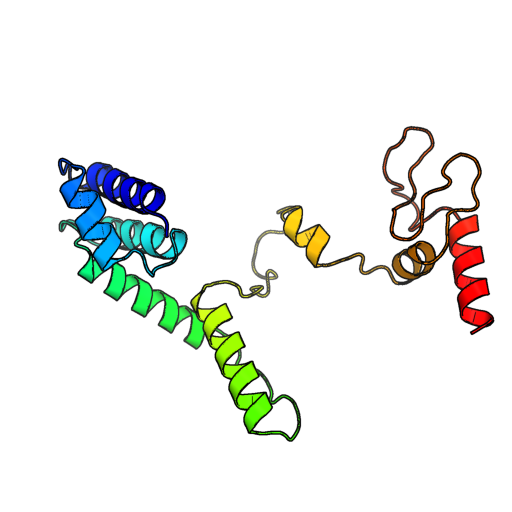1
ATOM 716 C C . ARG A 1 90 ? 6.101 -14.392 -19.700 1.00 86.69 90 ARG A C 1
ATOM 718 O O . ARG A 1 90 ? 5.379 -13.832 -18.875 1.00 86.69 90 ARG A O 1
ATOM 725 N N . LYS A 1 91 ? 7.405 -14.592 -19.481 1.00 87.06 91 LYS A N 1
ATOM 726 C CA . LYS A 1 91 ? 8.091 -14.144 -18.257 1.00 87.06 91 LYS A CA 1
ATOM 727 C C . LYS A 1 91 ? 8.088 -12.617 -18.134 1.00 87.06 91 LYS A C 1
ATOM 729 O O . LYS A 1 91 ? 7.805 -12.085 -17.057 1.00 87.06 91 LYS A O 1
ATOM 734 N N . GLU A 1 92 ? 8.377 -11.915 -19.227 1.00 84.44 92 GLU A N 1
ATOM 735 C CA . GLU A 1 92 ? 8.357 -10.451 -19.282 1.00 84.44 92 GLU A CA 1
ATOM 736 C C . GLU A 1 92 ? 6.946 -9.892 -19.040 1.00 84.44 92 GLU A C 1
ATOM 738 O O . GLU A 1 92 ? 6.779 -8.961 -18.248 1.00 84.44 92 GLU A O 1
ATOM 743 N N . LEU A 1 93 ? 5.922 -10.502 -19.643 1.00 84.81 93 LEU A N 1
ATOM 744 C CA . LEU A 1 93 ? 4.520 -10.139 -19.454 1.00 84.81 93 LEU A CA 1
ATOM 745 C C . LEU A 1 93 ? 4.089 -10.283 -17.990 1.00 84.81 93 LEU A C 1
ATOM 747 O O . LEU A 1 93 ? 3.547 -9.337 -17.423 1.00 84.81 93 LEU A O 1
ATOM 751 N N . LEU A 1 94 ? 4.374 -11.424 -17.354 1.00 89.31 94 LEU A N 1
ATOM 752 C CA . LEU A 1 94 ? 4.033 -11.655 -15.943 1.00 89.31 94 LEU A CA 1
ATOM 753 C C . LEU A 1 94 ? 4.730 -10.656 -15.014 1.00 89.31 94 LEU A C 1
ATOM 755 O O . LEU A 1 94 ? 4.107 -10.117 -14.102 1.00 89.31 94 LEU A O 1
ATOM 759 N N . THR A 1 95 ? 6.002 -10.358 -15.284 1.00 86.88 95 THR A N 1
ATOM 760 C CA . THR A 1 95 ? 6.774 -9.374 -14.512 1.00 86.88 95 THR A CA 1
ATOM 761 C C . THR A 1 95 ? 6.155 -7.979 -14.628 1.00 86.88 95 THR A C 1
ATOM 763 O O . THR A 1 95 ? 6.028 -7.264 -13.634 1.00 86.88 95 THR A O 1
ATOM 766 N N . ARG A 1 96 ? 5.713 -7.594 -15.832 1.00 83.81 96 ARG A N 1
ATOM 767 C CA . ARG A 1 96 ? 5.037 -6.312 -16.068 1.00 83.81 96 ARG A CA 1
ATOM 768 C C . ARG A 1 96 ? 3.659 -6.251 -15.416 1.00 83.81 96 ARG A C 1
ATOM 770 O O . ARG A 1 96 ? 3.363 -5.247 -14.780 1.00 83.81 96 ARG A O 1
ATOM 777 N N . ILE A 1 97 ? 2.844 -7.303 -15.522 1.00 87.31 97 ILE A N 1
ATOM 778 C CA . ILE A 1 97 ? 1.535 -7.383 -14.849 1.00 87.31 97 ILE A CA 1
ATOM 779 C C . ILE A 1 97 ? 1.707 -7.224 -13.338 1.00 87.31 97 ILE A C 1
ATOM 781 O O . ILE A 1 97 ? 0.973 -6.456 -12.721 1.00 87.31 97 ILE A O 1
ATOM 785 N N . GLN A 1 98 ? 2.709 -7.882 -12.750 1.00 86.19 98 GLN A N 1
ATOM 786 C CA . GLN A 1 98 ? 3.005 -7.732 -11.328 1.00 86.19 98 GLN A CA 1
ATOM 787 C C . GLN A 1 98 ? 3.401 -6.289 -10.985 1.00 86.19 98 GLN A C 1
ATOM 789 O O . GLN A 1 98 ? 2.880 -5.723 -10.030 1.00 86.19 98 GLN A O 1
ATOM 794 N N . ALA A 1 99 ? 4.256 -5.655 -11.793 1.00 84.88 99 ALA A N 1
ATOM 795 C CA . ALA A 1 99 ? 4.630 -4.255 -11.593 1.00 84.88 99 ALA A CA 1
ATOM 796 C C . ALA A 1 99 ? 3.426 -3.298 -11.692 1.00 84.88 99 ALA A C 1
ATOM 798 O O . ALA A 1 99 ? 3.345 -2.340 -10.925 1.00 84.88 99 ALA A O 1
ATOM 799 N N . ILE A 1 100 ? 2.483 -3.567 -12.600 1.00 83.56 100 ILE A N 1
ATOM 800 C CA . ILE A 1 100 ? 1.221 -2.824 -12.724 1.00 83.56 100 ILE A CA 1
ATOM 801 C C . ILE A 1 100 ? 0.376 -2.994 -11.465 1.00 83.56 100 ILE A C 1
ATOM 803 O O . ILE A 1 100 ? -0.051 -2.001 -10.883 1.00 83.56 100 ILE A O 1
ATOM 807 N N . ALA A 1 101 ? 0.169 -4.240 -11.037 1.00 84.94 101 ALA A N 1
ATOM 808 C CA . ALA A 1 101 ? -0.617 -4.577 -9.855 1.00 84.94 101 ALA A CA 1
ATOM 809 C C . ALA A 1 101 ? -0.007 -4.019 -8.561 1.00 84.94 101 ALA A C 1
ATOM 811 O O . ALA A 1 101 ? -0.719 -3.721 -7.610 1.00 84.94 101 ALA A O 1
ATOM 812 N N . ASP A 1 102 ? 1.310 -3.862 -8.505 1.00 83.69 102 ASP A N 1
ATOM 813 C CA . ASP A 1 102 ? 2.000 -3.243 -7.375 1.00 83.69 102 ASP A CA 1
ATOM 814 C C . ASP A 1 102 ? 1.992 -1.704 -7.444 1.00 83.69 102 ASP A C 1
ATOM 816 O O . ASP A 1 102 ? 2.600 -1.050 -6.599 1.00 83.69 102 ASP A O 1
ATOM 820 N N . GLY A 1 103 ? 1.333 -1.105 -8.444 1.00 78.38 103 GLY A N 1
ATOM 821 C CA . GLY A 1 103 ? 1.292 0.345 -8.643 1.00 78.38 103 GLY A CA 1
ATOM 822 C C . GLY A 1 103 ? 2.626 0.958 -9.085 1.00 78.38 103 GLY A C 1
ATOM 823 O O . GLY A 1 103 ? 2.787 2.173 -9.039 1.00 78.38 103 GLY A O 1
ATOM 824 N N . LYS A 1 104 ? 3.591 0.147 -9.536 1.00 76.81 104 LYS A N 1
ATOM 825 C CA . LYS A 1 104 ? 4.939 0.582 -9.951 1.00 76.81 104 LYS A CA 1
ATOM 826 C C . LYS A 1 104 ? 5.005 1.036 -11.413 1.00 76.81 104 LYS A C 1
ATOM 828 O O . LYS A 1 104 ? 6.090 1.140 -11.984 1.00 76.81 104 LYS A O 1
ATOM 833 N N . GLN A 1 105 ? 3.863 1.295 -12.046 1.00 66.81 105 GLN A N 1
ATOM 834 C CA . GLN A 1 105 ? 3.838 1.859 -13.389 1.00 66.81 105 GLN A CA 1
ATOM 835 C C . GLN A 1 105 ? 4.150 3.354 -13.354 1.00 66.81 105 GLN A C 1
ATOM 837 O O . GLN A 1 105 ? 3.587 4.110 -12.565 1.00 66.81 105 GLN A O 1
ATOM 842 N N . VAL A 1 106 ? 4.988 3.798 -14.292 1.00 50.28 106 VAL A N 1
ATOM 843 C CA . VAL A 1 106 ? 5.029 5.204 -14.684 1.00 50.28 106 VAL A CA 1
ATOM 844 C C . VAL A 1 106 ? 3.694 5.460 -15.368 1.00 50.28 106 VAL A C 1
ATOM 846 O O . VAL A 1 106 ? 3.540 5.189 -16.559 1.00 50.28 106 VAL A O 1
ATOM 849 N N . GLY A 1 107 ? 2.698 5.917 -14.606 1.00 45.62 107 GLY A N 1
ATOM 850 C CA . GLY A 1 107 ? 1.534 6.536 -15.215 1.00 45.62 107 GLY A CA 1
ATOM 851 C C . GLY A 1 107 ? 2.058 7.537 -16.238 1.00 45.62 107 GLY A C 1
ATOM 852 O O .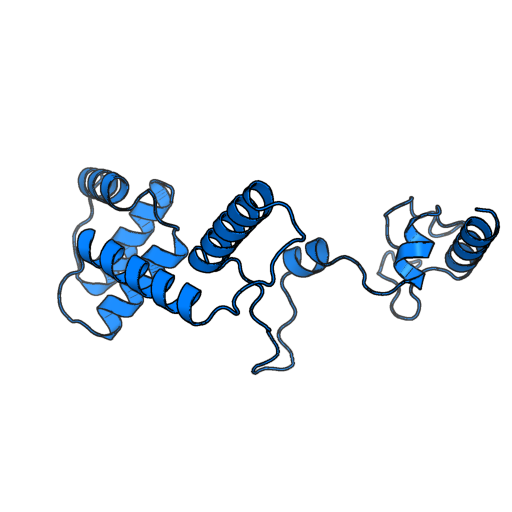 GLY A 1 107 ? 3.059 8.211 -15.979 1.00 45.62 107 GLY A O 1
ATOM 853 N N . LEU A 1 108 ? 1.441 7.599 -17.416 1.00 44.12 108 LEU A N 1
ATOM 854 C CA . LEU A 1 108 ? 1.600 8.744 -18.302 1.00 44.12 108 LEU A CA 1
ATOM 855 C C . LEU A 1 108 ? 1.200 9.979 -17.482 1.00 44.12 108 LEU A C 1
ATOM 857 O O . LEU A 1 108 ? 0.045 10.391 -17.478 1.00 44.12 108 LEU A O 1
ATOM 861 N N . ALA A 1 109 ? 2.145 10.541 -16.728 1.00 38.50 109 ALA A N 1
ATOM 862 C CA . ALA A 1 109 ? 2.000 11.734 -15.916 1.00 38.50 109 ALA A CA 1
ATOM 863 C C . ALA A 1 109 ? 2.014 12.941 -16.857 1.00 38.50 109 ALA A C 1
ATOM 865 O O . ALA A 1 109 ? 2.890 13.798 -16.806 1.00 38.50 109 ALA A O 1
ATOM 866 N N . ILE A 1 110 ? 1.065 12.939 -17.791 1.00 41.59 110 ILE A N 1
ATOM 867 C CA . ILE A 1 110 ? 0.731 14.055 -18.666 1.00 41.59 110 ILE A CA 1
ATOM 868 C C . ILE A 1 110 ? -0.669 14.582 -18.308 1.00 41.59 110 ILE A C 1
ATOM 870 O O . ILE A 1 110 ? -1.039 15.678 -18.712 1.00 41.59 110 ILE A O 1
ATOM 874 N N . THR A 1 111 ? -1.455 13.889 -17.478 1.00 39.84 111 THR A N 1
ATOM 875 C CA . THR A 1 111 ? -2.785 14.379 -17.098 1.00 39.84 111 THR A CA 1
ATOM 876 C C . THR A 1 111 ? -2.791 15.071 -15.735 1.00 39.84 111 THR A C 1
ATOM 878 O O . THR A 1 111 ? -2.947 14.429 -14.701 1.00 39.84 111 THR A O 1
ATOM 881 N N . ARG A 1 112 ? -2.738 16.410 -15.827 1.00 37.00 112 ARG A N 1
ATOM 882 C CA . ARG A 1 112 ? -3.088 17.469 -14.855 1.00 37.00 112 ARG A CA 1
ATOM 883 C C . ARG A 1 112 ? -2.019 17.886 -13.838 1.00 37.00 112 ARG A C 1
ATOM 885 O O . ARG A 1 112 ? -1.691 17.160 -12.913 1.00 37.00 112 ARG A O 1
ATOM 892 N N . GLY A 1 113 ? -1.595 19.146 -13.978 1.00 39.22 113 GLY A N 1
ATOM 893 C CA . GLY A 1 113 ? -0.813 19.888 -12.990 1.00 39.22 113 GLY A CA 1
ATOM 894 C C . GLY A 1 113 ? 0.616 20.153 -13.446 1.00 39.22 113 GLY A C 1
ATOM 895 O O . GLY A 1 113 ? 1.556 19.549 -12.939 1.00 39.22 113 GLY A O 1
ATOM 896 N N . GLY A 1 114 ? 0.793 21.064 -14.406 1.00 39.88 114 GLY A N 1
ATOM 897 C CA . GLY A 1 114 ? 2.109 21.641 -14.666 1.00 39.88 114 GLY A CA 1
ATOM 898 C C . GLY A 1 114 ? 2.574 22.351 -13.399 1.00 39.88 114 GLY A C 1
ATOM 899 O O . GLY A 1 114 ? 1.969 23.356 -13.044 1.00 39.88 114 GLY A O 1
ATOM 900 N N . ASN A 1 115 ? 3.539 21.745 -12.691 1.00 45.53 115 ASN A N 1
ATOM 901 C CA . ASN A 1 115 ? 4.520 22.334 -11.755 1.00 45.53 115 ASN A CA 1
ATOM 902 C C . ASN A 1 115 ? 4.926 21.408 -10.588 1.00 45.53 115 ASN A C 1
ATOM 904 O O . ASN A 1 115 ? 5.753 21.805 -9.767 1.00 45.53 115 ASN A O 1
ATOM 908 N N . SER A 1 116 ? 4.444 20.164 -10.503 1.00 50.62 116 SER A N 1
ATOM 909 C CA . SER A 1 116 ? 4.980 19.213 -9.516 1.00 50.62 116 SER A CA 1
ATOM 910 C C . SER A 1 116 ? 6.399 18.785 -9.906 1.00 50.62 116 SER A C 1
ATOM 912 O O . SER A 1 116 ? 6.602 18.097 -10.908 1.00 50.62 116 SER A O 1
ATOM 914 N N . ARG A 1 117 ? 7.405 19.205 -9.126 1.00 45.16 117 ARG A N 1
ATOM 915 C CA . ARG A 1 117 ? 8.794 18.776 -9.331 1.00 45.16 117 ARG A CA 1
ATOM 916 C C . ARG A 1 117 ? 8.879 17.265 -9.067 1.00 45.16 117 ARG A C 1
ATOM 918 O O . ARG A 1 117 ? 8.465 16.833 -7.993 1.00 45.16 117 ARG A O 1
ATOM 925 N N . PRO A 1 118 ? 9.389 16.457 -10.012 1.00 52.19 118 PRO A N 1
ATOM 926 C CA . PRO A 1 118 ? 9.522 15.021 -9.804 1.00 52.19 118 PRO A CA 1
ATOM 927 C C . PRO A 1 118 ? 10.411 14.712 -8.596 1.00 52.19 118 PRO A C 1
ATOM 929 O O . PRO A 1 118 ? 11.347 15.464 -8.311 1.00 52.19 118 PRO A O 1
ATOM 932 N N . ALA A 1 119 ? 10.142 13.596 -7.915 1.00 50.47 119 ALA A N 1
ATOM 933 C CA . ALA A 1 119 ? 10.957 13.138 -6.792 1.00 50.47 119 ALA A CA 1
ATOM 934 C C . ALA A 1 119 ? 12.441 12.969 -7.208 1.00 50.47 119 ALA A C 1
ATOM 936 O O . ALA A 1 119 ? 12.702 12.541 -8.333 1.00 50.47 119 ALA A O 1
ATOM 937 N N . PRO A 1 120 ? 13.430 13.244 -6.336 1.00 49.94 120 PRO A N 1
ATOM 938 C CA . PRO A 1 120 ? 14.853 13.095 -6.669 1.00 49.94 120 PRO A CA 1
ATOM 939 C C . PRO A 1 120 ? 15.217 11.692 -7.176 1.00 49.94 120 PRO A C 1
ATOM 941 O O . PRO A 1 120 ? 15.842 11.569 -8.223 1.00 49.94 120 PRO A O 1
ATOM 944 N N . ALA A 1 121 ? 14.677 10.643 -6.545 1.00 49.53 121 ALA A N 1
ATOM 945 C CA . ALA A 1 121 ? 14.847 9.259 -6.994 1.00 49.53 121 ALA A CA 1
ATOM 946 C C . ALA A 1 121 ? 14.335 9.017 -8.432 1.00 49.53 121 ALA A C 1
ATOM 948 O O . ALA A 1 121 ? 14.865 8.178 -9.157 1.00 49.53 121 ALA A O 1
ATOM 949 N N . PHE A 1 122 ? 13.326 9.778 -8.874 1.00 46.69 122 PHE A N 1
ATOM 950 C CA . PHE A 1 122 ? 12.819 9.738 -10.247 1.00 46.69 122 PHE A CA 1
ATOM 951 C C . PHE A 1 122 ? 13.750 10.462 -11.230 1.00 46.69 122 PHE A C 1
ATOM 953 O O . PHE A 1 122 ? 13.873 10.034 -12.376 1.00 46.69 122 PHE A O 1
ATOM 960 N N . LEU A 1 123 ? 14.414 11.542 -10.811 1.00 52.25 123 LEU A N 1
ATOM 961 C CA . LEU A 1 123 ? 15.422 12.217 -11.634 1.00 52.25 123 LEU A CA 1
ATOM 962 C C . LEU A 1 123 ? 16.677 11.347 -11.792 1.00 52.25 123 LEU A C 1
ATOM 964 O O . LEU A 1 123 ? 17.191 11.232 -12.903 1.00 52.25 123 LEU A O 1
ATOM 968 N N . ASP A 1 124 ? 17.091 10.669 -10.722 1.00 52.81 124 ASP A N 1
ATOM 969 C CA . ASP A 1 124 ? 18.263 9.791 -10.716 1.00 52.81 124 ASP A CA 1
ATOM 970 C C . ASP A 1 124 ? 18.052 8.541 -11.586 1.00 52.81 124 ASP A C 1
ATOM 972 O O . ASP A 1 124 ? 18.921 8.177 -12.376 1.00 52.81 124 ASP A O 1
ATOM 976 N N . ALA A 1 125 ? 16.868 7.920 -11.522 1.00 49.38 125 ALA A N 1
ATOM 977 C CA . ALA A 1 125 ? 16.537 6.744 -12.332 1.00 49.38 125 ALA A CA 1
ATOM 978 C C . ALA A 1 125 ? 16.316 7.064 -13.822 1.00 49.38 125 ALA A C 1
ATOM 980 O O . ALA A 1 125 ? 16.508 6.204 -14.683 1.00 49.38 125 ALA A O 1
ATOM 981 N N . ARG A 1 126 ? 15.884 8.289 -14.148 1.00 51.09 126 ARG A N 1
ATOM 982 C CA . ARG A 1 126 ? 15.590 8.702 -15.529 1.00 51.09 126 ARG A CA 1
ATOM 983 C C . ARG A 1 126 ? 16.852 9.049 -16.323 1.00 51.09 126 ARG A C 1
ATOM 985 O O . ARG A 1 126 ? 16.785 9.034 -17.554 1.00 51.09 126 ARG A O 1
ATOM 992 N N . GLY A 1 127 ? 17.957 9.343 -15.633 1.00 58.41 127 GLY A N 1
ATOM 993 C CA . GLY A 1 127 ? 19.201 9.817 -16.232 1.00 58.41 127 GLY A CA 1
ATOM 994 C C . GLY A 1 127 ? 19.043 11.163 -16.948 1.00 58.41 127 GLY A C 1
ATOM 995 O O . GLY A 1 127 ? 17.938 11.695 -17.111 1.00 58.41 127 GLY A O 1
ATOM 996 N N . ASP A 1 128 ? 20.158 11.734 -17.400 1.00 60.28 128 ASP A N 1
ATOM 997 C CA . ASP A 1 128 ? 20.096 12.931 -18.233 1.00 60.28 128 ASP A CA 1
ATOM 998 C C . ASP A 1 128 ? 19.624 12.577 -19.649 1.00 60.28 128 ASP A C 1
ATOM 1000 O O . ASP A 1 128 ? 20.125 11.638 -20.258 1.00 60.28 128 ASP A O 1
ATOM 1004 N N . ARG A 1 129 ? 18.652 13.317 -20.190 1.00 64.19 129 ARG A N 1
ATOM 1005 C CA . ARG A 1 129 ? 18.134 13.096 -21.553 1.00 64.19 129 ARG A CA 1
ATOM 1006 C C . ARG A 1 129 ? 18.823 13.943 -22.609 1.00 64.19 129 ARG A C 1
ATOM 1008 O O . ARG A 1 129 ? 18.507 13.796 -23.784 1.00 64.19 129 ARG A O 1
ATOM 1015 N N . ASN A 1 130 ? 19.711 14.849 -22.214 1.00 74.81 130 ASN A N 1
ATOM 1016 C CA . ASN A 1 130 ? 20.470 15.663 -23.141 1.00 74.81 130 ASN A CA 1
ATOM 1017 C C . ASN A 1 130 ? 21.644 14.830 -23.688 1.00 74.81 130 ASN A C 1
ATOM 1019 O O . ASN A 1 130 ? 22.584 14.559 -22.932 1.00 74.81 130 ASN A O 1
ATOM 1023 N N . PRO A 1 131 ? 21.641 14.460 -24.985 1.00 73.75 131 PRO A N 1
ATOM 1024 C CA . PRO A 1 131 ? 22.702 13.637 -25.562 1.00 73.75 131 PRO A CA 1
ATOM 1025 C C . PRO A 1 131 ? 24.079 14.281 -25.386 1.00 73.75 131 PRO A C 1
ATOM 1027 O O . PRO A 1 131 ? 25.024 13.616 -24.985 1.00 73.75 131 PRO A O 1
ATOM 1030 N N . ALA A 1 132 ? 24.179 15.605 -25.546 1.00 78.88 132 ALA A N 1
ATOM 1031 C CA . ALA A 1 132 ? 25.439 16.322 -25.366 1.00 78.88 132 ALA A CA 1
ATOM 1032 C C . ALA A 1 132 ? 25.958 16.265 -23.919 1.00 78.88 132 ALA A C 1
ATOM 1034 O O . ALA A 1 132 ? 27.168 16.334 -23.701 1.00 78.88 132 ALA A O 1
ATOM 1035 N N . ARG A 1 133 ? 25.069 16.131 -22.921 1.00 83.94 133 ARG A N 1
ATOM 1036 C CA . ARG A 1 133 ? 25.484 15.949 -21.526 1.00 83.94 133 ARG A CA 1
ATOM 1037 C C . ARG A 1 133 ? 25.943 14.519 -21.259 1.00 83.94 133 ARG A C 1
ATOM 1039 O O . ARG A 1 133 ? 26.990 14.342 -20.6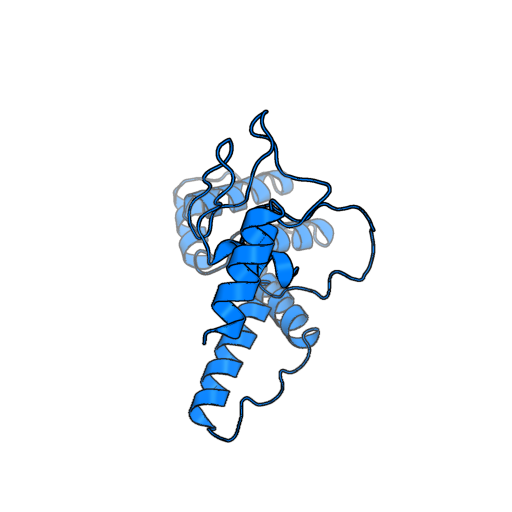45 1.00 83.94 133 ARG A O 1
ATOM 1046 N N . LEU A 1 134 ? 25.203 13.523 -21.746 1.00 82.44 134 LEU A N 1
ATOM 1047 C CA . LEU A 1 134 ? 25.583 12.112 -21.630 1.00 82.44 134 LEU A CA 1
ATOM 1048 C C . LEU A 1 134 ? 26.948 11.836 -22.270 1.00 82.44 134 LEU A C 1
ATOM 1050 O O . LEU A 1 134 ? 27.779 11.158 -21.671 1.00 82.44 134 LEU A O 1
ATOM 1054 N N . ASP A 1 135 ? 27.198 12.425 -23.436 1.00 83.94 135 ASP A N 1
ATOM 1055 C CA . ASP A 1 135 ? 28.473 12.318 -24.144 1.00 83.94 135 ASP A CA 1
ATOM 1056 C C . ASP A 1 135 ? 29.606 12.940 -23.331 1.00 83.94 135 ASP A C 1
ATOM 1058 O O . ASP A 1 135 ? 30.649 12.324 -23.123 1.00 83.94 135 ASP A O 1
ATOM 1062 N N . ALA A 1 136 ? 29.384 14.149 -22.807 1.00 87.88 136 ALA A N 1
ATOM 1063 C CA . ALA A 1 136 ? 30.365 14.845 -21.986 1.00 87.88 136 ALA A CA 1
ATOM 1064 C C . ALA A 1 136 ? 30.732 14.060 -20.715 1.00 87.88 136 ALA A C 1
ATOM 1066 O O . ALA A 1 136 ? 31.889 14.092 -20.294 1.00 87.88 136 ALA A O 1
ATOM 1067 N N . LEU A 1 137 ? 29.784 13.337 -20.106 1.00 89.31 137 LEU A N 1
ATOM 1068 C CA . LEU A 1 137 ? 30.027 12.548 -18.893 1.00 89.31 137 LEU A CA 1
ATOM 1069 C C . LEU A 1 137 ? 30.994 11.373 -19.102 1.00 89.31 137 LEU A C 1
ATOM 1071 O O . LEU A 1 137 ? 31.575 10.923 -18.115 1.00 89.31 137 LEU A O 1
ATOM 1075 N N . GLN A 1 138 ? 31.214 10.922 -20.341 1.00 87.88 138 GLN A N 1
ATOM 1076 C CA . GLN A 1 138 ? 32.159 9.844 -20.669 1.00 87.88 138 GLN A CA 1
ATOM 1077 C C . GLN A 1 138 ? 33.632 10.279 -20.581 1.00 87.88 138 GLN A C 1
ATOM 1079 O O . GLN A 1 138 ? 34.519 9.439 -20.457 1.00 87.88 138 GLN A O 1
ATOM 1084 N N . VAL A 1 139 ? 33.903 11.589 -20.581 1.00 90.00 139 VAL A N 1
ATOM 1085 C CA . VAL A 1 139 ? 35.259 12.156 -20.499 1.00 90.00 139 VAL A CA 1
ATOM 1086 C C . VAL A 1 139 ? 35.443 12.868 -19.163 1.00 90.00 139 VAL A C 1
ATOM 1088 O O . VAL A 1 139 ? 34.502 13.473 -18.648 1.00 90.00 139 VAL A O 1
ATOM 1091 N N . ARG A 1 140 ? 36.647 12.846 -18.580 1.00 92.12 140 ARG A N 1
ATOM 1092 C CA . ARG A 1 140 ? 36.991 13.721 -17.442 1.00 92.12 140 ARG A CA 1
ATOM 1093 C C . ARG A 1 140 ? 36.947 15.186 -17.888 1.00 92.12 140 ARG A C 1
ATOM 1095 O O . ARG A 1 140 ? 37.416 15.513 -18.970 1.00 92.12 140 ARG A O 1
ATOM 1102 N N . CYS A 1 141 ? 36.417 16.088 -17.062 1.00 92.31 141 CYS A N 1
ATOM 1103 C CA . CYS A 1 141 ? 36.425 17.510 -17.402 1.00 92.31 141 CYS A CA 1
ATOM 1104 C C . CYS A 1 141 ? 37.875 18.036 -17.494 1.00 92.31 141 CYS A C 1
ATOM 1106 O O . CYS A 1 141 ? 38.595 17.963 -16.496 1.00 92.31 141 CYS A O 1
ATOM 1108 N N . PRO A 1 142 ? 38.305 18.581 -18.648 1.00 90.31 142 PRO A N 1
ATOM 1109 C CA . PRO A 1 142 ? 39.649 19.137 -18.804 1.00 90.31 142 PRO A CA 1
ATOM 1110 C C . PRO A 1 142 ? 39.754 20.575 -18.278 1.00 90.31 142 PRO A C 1
ATOM 1112 O O . PRO A 1 142 ? 40.838 21.141 -18.262 1.00 90.31 142 PRO A O 1
ATOM 1115 N N . TRP A 1 143 ? 38.633 21.187 -17.879 1.00 87.00 143 TRP A N 1
ATOM 1116 C CA . TRP A 1 143 ? 38.627 22.543 -17.344 1.00 87.00 143 TRP A CA 1
ATOM 1117 C C . TRP A 1 143 ? 39.174 22.541 -15.912 1.00 87.00 143 TRP A C 1
ATOM 1119 O O . TRP A 1 143 ? 38.611 21.880 -15.032 1.00 87.00 143 TRP A O 1
ATOM 1129 N N . GLU A 1 144 ? 40.266 23.282 -15.726 1.00 81.31 144 GLU A N 1
ATOM 1130 C CA . GLU A 1 144 ? 41.129 23.301 -14.537 1.00 81.31 144 GLU A CA 1
ATOM 1131 C C . GLU A 1 144 ? 40.376 23.556 -13.215 1.00 81.31 144 GLU A C 1
ATOM 1133 O O . GLU A 1 144 ? 40.574 22.817 -12.255 1.00 81.31 144 GLU A O 1
ATOM 1138 N N . PRO A 1 145 ? 39.403 24.486 -13.151 1.00 83.31 145 PRO A N 1
ATOM 1139 C CA . PRO A 1 145 ? 38.643 24.729 -11.923 1.00 83.31 145 PRO A CA 1
ATOM 1140 C C . PRO A 1 145 ? 37.597 23.656 -11.576 1.00 83.31 145 PRO A C 1
ATOM 1142 O O . PRO A 1 145 ? 37.036 23.697 -10.487 1.00 83.31 145 PRO A O 1
ATOM 1145 N N . CYS A 1 146 ? 37.277 22.716 -12.475 1.00 87.44 146 CYS A N 1
ATOM 1146 C CA . CYS A 1 146 ? 36.218 21.725 -12.234 1.00 87.44 146 CYS A CA 1
ATOM 1147 C C . CYS A 1 146 ? 36.738 20.298 -12.109 1.00 87.44 146 CYS A C 1
ATOM 1149 O O . CYS A 1 146 ? 36.301 19.590 -11.207 1.00 87.44 146 CYS A O 1
ATOM 1151 N N . HIS A 1 147 ? 37.577 19.838 -13.045 1.00 89.00 147 HIS A N 1
ATOM 1152 C CA . HIS A 1 147 ? 38.142 18.478 -13.076 1.00 89.00 147 HIS A CA 1
ATOM 1153 C C . HIS A 1 147 ? 37.177 17.307 -12.774 1.00 89.00 147 HIS A C 1
ATOM 1155 O O . HIS A 1 147 ? 37.608 16.210 -12.413 1.00 89.00 147 HIS A O 1
ATOM 1161 N N . ALA A 1 148 ? 35.867 17.501 -12.970 1.00 89.12 148 ALA A N 1
ATOM 1162 C CA . ALA A 1 148 ? 34.851 16.508 -12.644 1.00 89.12 148 ALA A CA 1
ATOM 1163 C C . ALA A 1 148 ? 35.146 15.158 -13.317 1.00 89.12 148 ALA A C 1
ATOM 1165 O O . ALA A 1 148 ? 35.402 15.083 -14.526 1.00 89.12 148 ALA A O 1
ATOM 1166 N N . ALA A 1 149 ? 35.100 14.091 -12.517 1.00 87.38 149 ALA A N 1
ATOM 1167 C CA . ALA A 1 149 ? 35.365 12.730 -12.964 1.00 87.38 149 ALA A CA 1
ATOM 1168 C C . ALA A 1 149 ? 34.333 12.235 -13.998 1.00 87.38 149 ALA A C 1
ATOM 1170 O O . ALA A 1 149 ? 33.253 12.813 -14.173 1.00 87.38 149 ALA A O 1
ATOM 1171 N N . VAL A 1 150 ? 34.666 11.133 -14.677 1.00 87.75 150 VAL A N 1
ATOM 1172 C CA . VAL A 1 150 ? 33.733 10.406 -15.552 1.00 87.75 150 VAL A CA 1
ATOM 1173 C C . VAL A 1 150 ? 32.476 10.040 -14.751 1.00 87.75 150 VAL A C 1
ATOM 1175 O O . VAL A 1 150 ? 32.562 9.662 -13.584 1.00 87.75 150 VAL A O 1
ATOM 1178 N N . GLY A 1 151 ? 31.301 10.249 -15.343 1.00 83.06 151 GLY A N 1
ATOM 1179 C CA . GLY A 1 151 ? 30.000 10.059 -14.691 1.00 83.06 151 GLY A CA 1
ATOM 1180 C C . GLY A 1 151 ? 29.579 11.161 -13.705 1.00 83.06 151 GLY A C 1
ATOM 1181 O O . GLY A 1 151 ? 28.426 11.180 -13.280 1.00 83.06 151 GLY A O 1
ATOM 1182 N N . ARG A 1 152 ? 30.455 12.116 -13.353 1.00 84.75 152 ARG A N 1
ATOM 1183 C CA . ARG A 1 152 ? 30.108 13.263 -12.493 1.00 84.75 152 ARG A CA 1
ATOM 1184 C C . ARG A 1 152 ? 29.790 14.506 -13.309 1.00 84.75 152 ARG A C 1
ATOM 1186 O O . ARG A 1 152 ? 30.529 14.856 -14.225 1.00 84.75 152 ARG A O 1
ATOM 1193 N N . HIS A 1 153 ? 28.720 15.204 -12.939 1.00 87.25 153 HIS A N 1
ATOM 1194 C CA . HIS A 1 153 ? 28.326 16.475 -13.544 1.00 8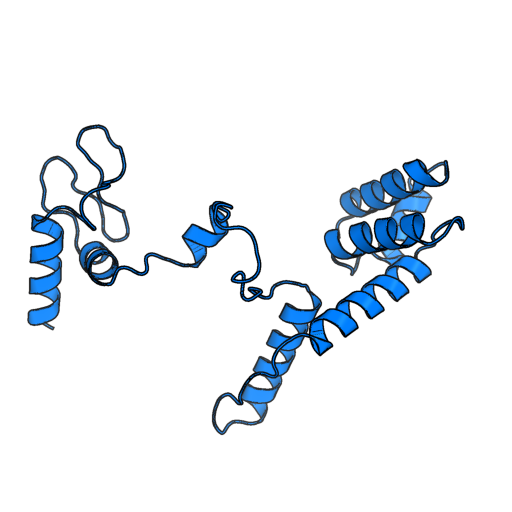7.25 153 HIS A CA 1
ATOM 1195 C C . HIS A 1 153 ? 29.375 17.567 -13.303 1.00 87.25 153 HIS A C 1
ATOM 1197 O O . HIS A 1 153 ? 30.041 17.586 -12.271 1.00 87.25 153 HIS A O 1
ATOM 1203 N N . CYS A 1 154 ? 29.524 18.475 -14.268 1.00 89.81 154 CYS A N 1
ATOM 1204 C CA . CYS A 1 154 ? 30.327 19.677 -14.068 1.00 89.81 154 CYS A CA 1
ATOM 1205 C C . CYS A 1 154 ? 29.622 20.636 -13.094 1.00 89.81 154 CYS A C 1
ATOM 1207 O O . CYS A 1 154 ? 28.391 20.644 -13.006 1.00 89.81 154 CYS A O 1
ATOM 1209 N N . VAL A 1 155 ? 30.411 21.465 -12.411 1.00 88.62 155 VAL A N 1
ATOM 1210 C CA . VAL A 1 155 ? 29.949 22.492 -11.467 1.00 88.62 155 VAL A CA 1
ATOM 1211 C C . VAL A 1 155 ? 30.608 23.835 -11.779 1.00 88.62 155 VAL A C 1
ATOM 1213 O O . VAL A 1 155 ? 31.717 23.864 -12.304 1.00 88.62 155 VAL A O 1
ATOM 1216 N N . ASN A 1 156 ? 29.926 24.934 -11.473 1.00 84.44 156 ASN A N 1
ATOM 1217 C CA . ASN A 1 156 ? 30.469 26.292 -11.521 1.00 84.44 156 ASN A CA 1
ATOM 1218 C C . ASN A 1 156 ? 31.586 26.477 -10.468 1.00 84.44 156 ASN A C 1
ATOM 1220 O O . ASN A 1 156 ? 31.683 25.653 -9.557 1.00 84.44 156 ASN A O 1
ATOM 1224 N N . PRO A 1 157 ? 32.375 27.571 -10.526 1.00 79.69 157 PRO A N 1
ATOM 1225 C CA . PRO A 1 157 ? 33.380 27.895 -9.504 1.00 79.69 157 PRO A CA 1
ATOM 1226 C C . PRO A 1 157 ? 32.853 27.858 -8.063 1.00 79.69 157 PRO A C 1
ATOM 1228 O O . PRO A 1 157 ? 33.550 27.399 -7.167 1.00 79.69 157 PRO A O 1
ATOM 1231 N N . ASP A 1 158 ? 31.593 28.249 -7.856 1.00 79.69 158 ASP A N 1
ATOM 1232 C CA . ASP A 1 158 ? 30.932 28.243 -6.543 1.00 79.69 158 ASP A CA 1
ATOM 1233 C C . ASP A 1 158 ? 30.428 26.847 -6.108 1.00 79.69 158 ASP A C 1
ATOM 1235 O O . ASP A 1 158 ? 29.639 26.722 -5.174 1.00 79.69 158 ASP A O 1
ATOM 1239 N N . GLY A 1 159 ? 30.782 25.779 -6.834 1.00 76.81 159 GLY A N 1
ATOM 1240 C CA . GLY A 1 159 ? 30.347 24.400 -6.568 1.00 76.81 159 GLY A CA 1
ATOM 1241 C C . GLY A 1 159 ? 28.898 24.085 -6.969 1.00 76.81 159 GLY A C 1
ATOM 1242 O O . GLY A 1 159 ? 28.453 22.943 -6.856 1.00 76.81 159 GLY A O 1
ATOM 1243 N N . GLY A 1 160 ? 28.152 25.074 -7.470 1.00 78.38 160 GLY A N 1
ATOM 1244 C CA . GLY A 1 160 ? 26.775 24.908 -7.938 1.00 78.38 160 GLY A CA 1
ATOM 1245 C C . GLY A 1 160 ? 26.659 24.251 -9.325 1.00 78.38 160 GLY A C 1
ATOM 1246 O O . GLY A 1 160 ? 27.613 24.244 -10.099 1.00 78.38 160 GLY A O 1
ATOM 1247 N N . PRO A 1 161 ? 25.480 23.725 -9.700 1.00 81.25 161 PRO A N 1
ATOM 1248 C CA . PRO A 1 161 ? 25.270 23.107 -11.011 1.00 81.25 161 PRO A CA 1
ATOM 1249 C C . PRO A 1 161 ? 25.313 24.133 -12.158 1.00 81.25 161 PRO A C 1
ATOM 1251 O O . PRO A 1 161 ? 24.788 25.243 -12.024 1.00 81.25 161 PRO A O 1
ATOM 1254 N N . LEU A 1 162 ? 25.851 23.741 -13.322 1.00 82.50 162 LEU A N 1
ATOM 1255 C CA . LEU A 1 162 ? 25.758 24.558 -14.540 1.00 82.50 162 LEU A CA 1
ATOM 1256 C C . LEU A 1 162 ? 24.304 24.670 -15.009 1.00 82.50 162 LEU A C 1
ATOM 1258 O O . LEU A 1 162 ? 23.639 23.666 -15.263 1.00 82.50 162 LEU A O 1
ATOM 1262 N N . ARG A 1 163 ? 23.830 25.907 -15.180 1.00 77.56 163 ARG A N 1
ATOM 1263 C CA . ARG A 1 163 ? 22.462 26.199 -15.647 1.00 77.56 163 ARG A CA 1
ATOM 1264 C C . ARG A 1 163 ? 22.381 26.521 -17.139 1.00 77.56 163 ARG A C 1
ATOM 1266 O O . ARG A 1 163 ? 21.348 26.281 -17.749 1.00 77.56 163 ARG A O 1
ATOM 1273 N N . SER A 1 164 ? 23.457 27.050 -17.720 1.00 79.12 164 SER A N 1
ATOM 1274 C CA . SER A 1 164 ? 23.499 27.562 -19.097 1.00 79.12 164 SER A CA 1
ATOM 1275 C C . SER A 1 164 ? 24.016 26.559 -20.129 1.00 79.12 164 SER A C 1
ATOM 1277 O O . SER A 1 164 ? 23.821 26.760 -21.323 1.00 79.12 164 SER A O 1
ATOM 1279 N N . SER A 1 165 ? 24.676 25.483 -19.696 1.00 82.88 165 SER A N 1
ATOM 1280 C CA . SER A 1 165 ? 25.328 24.530 -20.597 1.00 82.88 165 SER A CA 1
ATOM 1281 C C . SER A 1 165 ? 25.262 23.102 -20.050 1.00 82.88 165 SER A C 1
ATOM 1283 O O . SER A 1 165 ? 25.254 22.912 -18.830 1.00 82.88 165 SER A O 1
ATOM 1285 N N . PRO A 1 166 ? 25.229 22.071 -20.919 1.00 84.44 166 PRO A N 1
ATOM 1286 C CA . PRO A 1 166 ? 25.264 20.684 -20.480 1.00 84.44 166 PRO A CA 1
ATOM 1287 C C . PRO A 1 166 ? 26.543 20.294 -19.729 1.00 84.44 166 PRO A C 1
ATOM 1289 O O . PRO A 1 166 ? 26.467 19.554 -18.751 1.00 84.44 166 PRO A O 1
ATOM 1292 N N . ALA A 1 167 ? 27.692 20.825 -20.136 1.00 89.94 167 ALA A N 1
ATOM 1293 C CA . ALA A 1 167 ? 28.975 20.707 -19.447 1.00 89.94 167 ALA A CA 1
ATOM 1294 C C . ALA A 1 167 ? 29.867 21.901 -19.832 1.00 89.94 167 ALA A C 1
ATOM 1296 O O . ALA A 1 167 ? 29.488 22.715 -20.679 1.00 89.94 167 ALA A O 1
ATOM 1297 N N . HIS A 1 168 ? 31.061 22.017 -19.246 1.00 92.44 168 HIS A N 1
ATOM 1298 C CA . HIS A 1 168 ? 32.025 23.015 -19.718 1.00 92.44 168 HIS A CA 1
ATOM 1299 C C . HIS A 1 168 ? 32.401 22.770 -21.188 1.00 92.44 168 HIS A C 1
ATOM 1301 O O . HIS A 1 168 ? 32.561 21.605 -21.572 1.00 92.44 168 HIS A O 1
ATOM 1307 N N . PRO A 1 169 ? 32.602 23.831 -21.997 1.00 89.81 169 PRO A N 1
ATOM 1308 C CA . PRO A 1 169 ? 32.886 23.712 -23.429 1.00 89.81 169 PRO A CA 1
ATOM 1309 C C . PRO A 1 169 ? 34.026 22.740 -23.753 1.00 89.81 169 PRO A C 1
ATOM 1311 O O . PRO A 1 169 ? 33.877 21.892 -24.630 1.00 89.81 169 PRO A O 1
ATOM 1314 N N . GLY A 1 170 ? 35.112 22.776 -22.971 1.00 88.69 170 GLY A N 1
ATOM 1315 C CA . GLY A 1 170 ? 36.248 21.867 -23.149 1.00 88.69 170 GLY A CA 1
ATOM 1316 C C . GLY A 1 170 ? 35.887 20.388 -22.972 1.00 88.69 170 GLY A C 1
ATOM 1317 O O . GLY A 1 170 ? 36.389 19.538 -23.700 1.00 88.69 170 GLY A O 1
ATOM 1318 N N . ARG A 1 171 ? 34.954 20.058 -22.067 1.00 92.69 171 ARG A N 1
ATOM 1319 C CA . ARG A 1 171 ? 34.481 18.675 -21.878 1.00 92.69 171 ARG A CA 1
ATOM 1320 C C . ARG A 1 171 ? 33.586 18.217 -23.030 1.00 92.69 171 ARG A C 1
ATOM 1322 O O . ARG A 1 171 ? 33.667 17.065 -23.440 1.00 92.69 171 ARG A O 1
ATOM 1329 N N . ILE A 1 172 ? 32.764 19.118 -23.572 1.00 89.75 172 ILE A N 1
ATOM 1330 C CA . ILE A 1 172 ? 31.909 18.838 -24.738 1.00 89.75 172 ILE A CA 1
ATOM 1331 C C . ILE A 1 172 ? 32.773 18.580 -25.978 1.00 89.75 172 ILE A C 1
ATOM 1333 O O . ILE A 1 172 ? 32.514 17.643 -26.729 1.00 89.75 172 ILE A O 1
ATOM 1337 N N . GLN A 1 173 ? 33.809 19.393 -26.192 1.00 89.62 173 GLN A N 1
ATOM 1338 C CA . GLN A 1 173 ? 34.721 19.233 -27.322 1.00 89.62 173 GLN A CA 1
ATOM 1339 C C . GLN A 1 173 ? 35.527 17.933 -27.224 1.00 89.62 173 GLN A C 1
ATOM 1341 O O . GLN A 1 173 ? 35.603 17.200 -28.208 1.00 89.62 173 GLN A O 1
ATOM 1346 N N . ALA A 1 174 ? 36.039 17.600 -26.036 1.00 89.31 174 ALA A N 1
ATOM 1347 C CA . ALA A 1 174 ? 36.756 16.347 -25.809 1.00 89.31 174 ALA A CA 1
ATOM 1348 C C . ALA A 1 174 ? 35.862 15.112 -26.043 1.00 89.31 174 ALA A C 1
ATOM 1350 O O . ALA A 1 174 ? 36.287 14.151 -26.677 1.00 89.31 174 ALA A O 1
ATOM 1351 N N . ALA A 1 175 ? 34.596 15.157 -25.615 1.00 89.06 175 ALA A N 1
ATOM 1352 C CA . ALA A 1 175 ? 33.640 14.080 -25.878 1.00 89.06 175 ALA A CA 1
ATOM 1353 C C . ALA A 1 175 ? 33.308 13.919 -27.370 1.00 89.06 175 ALA A C 1
ATOM 1355 O O . ALA A 1 175 ? 33.210 12.796 -27.863 1.00 89.06 175 ALA A O 1
ATOM 1356 N N . LYS A 1 176 ? 33.187 15.027 -28.115 1.00 87.06 176 LYS A N 1
ATOM 1357 C CA . LYS A 1 176 ? 33.023 14.985 -29.579 1.00 87.06 176 LYS A CA 1
ATOM 1358 C C . LYS A 1 176 ? 34.236 14.362 -30.272 1.00 87.06 176 LYS A C 1
ATOM 1360 O O . LYS A 1 176 ? 34.060 13.563 -31.184 1.00 87.06 176 LYS A O 1
ATOM 1365 N N . GLN A 1 177 ? 35.447 14.697 -29.826 1.00 85.62 177 GLN A N 1
ATOM 1366 C CA . GLN A 1 177 ? 36.688 14.127 -30.360 1.00 85.62 177 GLN A CA 1
ATOM 1367 C C . GLN A 1 177 ? 36.795 12.624 -30.074 1.00 85.62 177 GLN A C 1
ATOM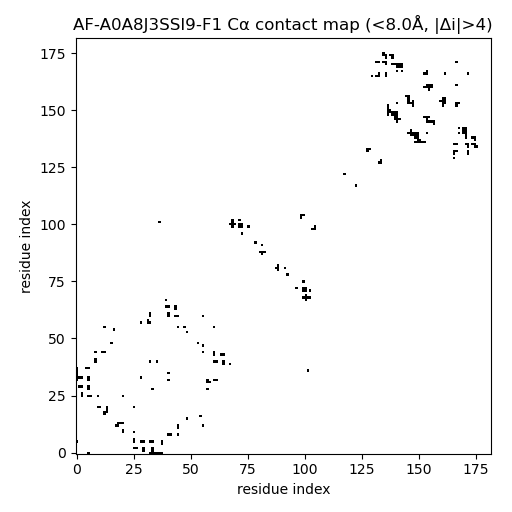 1369 O O . GLN A 1 177 ? 37.129 11.865 -30.976 1.00 85.62 177 GLN A O 1
ATOM 1374 N N . GLN A 1 178 ? 36.435 12.179 -28.864 1.00 80.19 178 GLN A N 1
ATOM 1375 C CA . GLN A 1 178 ? 36.431 10.755 -28.516 1.00 80.19 178 GLN A CA 1
ATOM 1376 C C . GLN A 1 178 ? 35.421 9.952 -29.352 1.00 80.19 178 GLN A C 1
ATOM 1378 O O . GLN A 1 178 ? 35.700 8.816 -29.713 1.00 80.19 178 GLN A O 1
ATOM 1383 N N . ARG A 1 179 ? 34.269 10.545 -29.694 1.00 72.00 179 ARG A N 1
ATOM 1384 C CA . ARG A 1 179 ? 33.262 9.916 -30.563 1.00 72.00 179 ARG A CA 1
ATOM 1385 C C . ARG A 1 179 ? 33.655 9.842 -32.034 1.00 72.00 179 ARG A C 1
ATOM 1387 O O . ARG A 1 179 ? 33.223 8.922 -32.704 1.00 72.00 179 ARG A O 1
ATOM 1394 N N . GLY A 1 180 ? 34.414 10.813 -32.539 1.00 67.12 180 GLY A N 1
ATOM 1395 C CA . GLY A 1 180 ? 34.892 10.804 -33.927 1.00 67.12 180 GLY A CA 1
ATOM 1396 C C . GLY A 1 180 ? 36.111 9.905 -34.162 1.00 67.12 180 GLY A C 1
ATOM 1397 O O . GLY A 1 180 ? 36.466 9.667 -35.310 1.00 67.12 180 GLY A O 1
ATOM 1398 N N . ALA A 1 181 ? 36.760 9.442 -33.090 1.00 58.31 181 ALA A N 1
ATOM 1399 C CA . ALA A 1 181 ? 37.923 8.557 -33.131 1.00 58.31 181 ALA A CA 1
ATOM 1400 C C . ALA A 1 181 ? 37.580 7.069 -32.902 1.00 58.31 181 ALA A C 1
ATOM 1402 O O . ALA A 1 181 ? 38.491 6.241 -32.911 1.00 58.31 181 ALA A O 1
ATOM 1403 N N . ALA A 1 182 ? 36.304 6.747 -32.667 1.00 49.59 182 ALA A N 1
ATOM 1404 C CA . ALA A 1 182 ? 35.769 5.401 -32.444 1.00 49.59 182 ALA A CA 1
ATOM 1405 C C . ALA A 1 182 ? 34.881 4.981 -33.620 1.00 49.59 182 ALA A C 1
ATOM 1407 O O . ALA A 1 182 ? 34.887 3.773 -33.941 1.00 49.59 182 ALA A O 1
#

Solvent-accessible surface area (backbone atoms only — not comparable to full-atom values): 10781 Å² total; per-residue (Å²): 61,54,68,66,57,34,40,51,50,51,52,55,50,23,74,76,67,69,55,87,84,53,72,69,54,36,54,55,45,26,74,70,51,28,89,39,56,53,70,50,48,49,49,28,52,51,58,42,63,74,76,42,90,72,84,88,50,68,67,53,34,54,52,40,38,52,51,53,27,48,55,40,49,72,72,46,81,83,78,78,81,65,74,93,44,70,68,59,32,51,54,52,49,53,55,48,51,50,35,34,43,70,64,69,53,84,65,82,86,77,78,83,71,97,77,76,77,76,55,67,71,56,55,65,75,65,52,79,84,49,64,68,32,56,44,21,27,73,33,56,33,72,46,83,91,52,52,25,47,59,77,41,77,51,42,43,92,88,70,42,76,57,86,90,45,72,50,57,68,64,20,42,52,51,25,52,51,57,61,75,74,109

Radius of gyration: 24.8 Å; Cα contacts (8 Å, |Δi|>4): 157; chains: 1; bounding box: 61×47×55 Å

Sequence (182 aa):
MTIEETADILALCAGYDSRRVGEADILAWHRAIGDLLFEQAREAVFEHYTNSRERIMPADVRTRVKIMRARQIERAPIPAPSGDDPVRYRKELLTRIQAIADGKQVGLAITRGGNSRPAPAFLDARGDRNPARLDALQVRCPWEPCHAAVGRHCVNPDGGPLRSSPAHPGRIQAAKQQRGAA

pLDDT: mean 83.33, std 16.61, range [37.0, 98.62]

Mean predicted aligned error: 15.83 Å

Foldseek 3Di:
DDLVLLVVLVVLLCVQVVDDDDPVNSVVLCVLCVPDDSVLLNVLSVVDSVVHSDRDDSVSSVVSLVVQLVVQLVPDDQDDADPDDPVVRVVVNVVVSVCSSNVVDPDPPPPDDPPPDDDPVVDVVVDDPPVLLLLLLQDQQPDPLFRAHRNGATADNVRHHDDPDSHPPSSSVVSVVVVVVD

Nearest PDB structures (foldseek):
  1no1-assembly3_C  TM=8.779E-01  e=2.135E-01  Bacillus phage SPP1
  4nxv-assembly3_C  TM=3.064E-01  e=3.349E+00  Homo sapiens
  7enc-assembly1_DI  TM=2.005E-01  e=5.393E+00  Homo sapiens

Organism: NCBI:txid1367882

InterPro domains:
  IPR056911 DNA-binding phage zinc finger domain, putative [PF24623] (129-178)